Protein AF-0000000083595514 (afdb_homodimer)

Structure (mmCIF, N/CA/C/O backbone):
data_AF-0000000083595514-model_v1
#
loop_
_entity.id
_entity.type
_entity.pdbx_description
1 polymer 'DUF3221 domain-containing protein'
#
loop_
_atom_site.group_PDB
_atom_site.id
_atom_site.type_symbol
_atom_site.label_atom_id
_atom_site.label_alt_id
_atom_site.label_comp_id
_atom_site.label_asym_id
_atom_site.label_entity_id
_atom_site.label_seq_id
_atom_site.pdbx_PDB_ins_code
_atom_site.Cartn_x
_atom_site.Cartn_y
_atom_site.Cartn_z
_atom_site.occupancy
_atom_site.B_iso_or_equiv
_atom_site.auth_seq_id
_atom_site.auth_comp_id
_atom_site.auth_asym_id
_atom_site.auth_atom_id
_atom_site.pdbx_PDB_model_num
ATOM 1 N N . MET A 1 1 ? 64.812 9.539 -2.607 1 36.03 1 MET A N 1
ATOM 2 C CA . MET A 1 1 ? 63.562 8.914 -3.051 1 36.03 1 MET A CA 1
ATOM 3 C C . MET A 1 1 ? 62.344 9.508 -2.318 1 36.03 1 MET A C 1
ATOM 5 O O . MET A 1 1 ? 62.219 9.359 -1.104 1 36.03 1 MET A O 1
ATOM 9 N N . LYS A 1 2 ? 61.875 10.727 -2.83 1 38.56 2 LYS A N 1
ATOM 10 C CA . LYS A 1 2 ? 60.75 11.531 -2.348 1 38.56 2 LYS A CA 1
ATOM 11 C C . LYS A 1 2 ? 59.469 10.727 -2.354 1 38.56 2 LYS A C 1
ATOM 13 O O . LYS A 1 2 ? 59.062 10.203 -3.393 1 38.56 2 LYS A O 1
ATOM 18 N N . LYS A 1 3 ? 59.125 10.078 -1.18 1 41.41 3 LYS A N 1
ATOM 19 C CA . LYS A 1 3 ? 57.875 9.375 -0.881 1 41.41 3 LYS A CA 1
ATOM 20 C C . LYS A 1 3 ? 56.656 10.25 -1.159 1 41.41 3 LYS A C 1
ATOM 22 O O . LYS A 1 3 ? 56.531 11.336 -0.588 1 41.41 3 LYS A O 1
ATOM 27 N N . ILE A 1 4 ? 56.156 10.336 -2.424 1 45.22 4 ILE A N 1
ATOM 28 C CA . ILE A 1 4 ? 54.906 10.969 -2.82 1 45.22 4 ILE A CA 1
ATOM 29 C C . ILE A 1 4 ? 53.75 10.391 -2 1 45.22 4 ILE A C 1
ATOM 31 O O . ILE A 1 4 ? 53.5 9.188 -2.031 1 45.22 4 ILE A O 1
ATOM 35 N N . LEU A 1 5 ? 53.406 11.047 -0.91 1 44.72 5 LEU A N 1
ATOM 36 C CA . LEU A 1 5 ? 52.219 10.805 -0.098 1 44.72 5 LEU A CA 1
ATOM 37 C C . LEU A 1 5 ? 50.969 11.016 -0.917 1 44.72 5 LEU A C 1
ATOM 39 O O . LEU A 1 5 ? 50.656 12.133 -1.349 1 44.72 5 LEU A O 1
ATOM 43 N N . ILE A 1 6 ? 50.594 10.039 -1.729 1 44.34 6 ILE A N 1
ATOM 44 C CA . ILE A 1 6 ? 49.281 10.078 -2.412 1 44.34 6 ILE A CA 1
ATOM 45 C C . ILE A 1 6 ? 48.156 10.023 -1.384 1 44.34 6 ILE A C 1
ATOM 47 O O . ILE A 1 6 ? 48.031 9.047 -0.64 1 44.34 6 ILE A O 1
ATOM 51 N N . LEU A 1 7 ? 47.719 11.156 -0.93 1 41.72 7 LEU A N 1
ATOM 52 C CA . LEU A 1 7 ? 46.5 11.312 -0.139 1 41.72 7 LEU A CA 1
ATOM 53 C C . LEU A 1 7 ? 45.281 10.844 -0.92 1 41.72 7 LEU A C 1
ATOM 55 O O . LEU A 1 7 ? 44.938 11.43 -1.943 1 41.72 7 LEU A O 1
ATOM 59 N N . ILE A 1 8 ? 45 9.539 -0.882 1 44.12 8 ILE A N 1
ATOM 60 C CA . ILE A 1 8 ? 43.75 8.984 -1.411 1 44.12 8 ILE A CA 1
ATOM 61 C C . ILE A 1 8 ? 42.562 9.531 -0.629 1 44.12 8 ILE A C 1
ATOM 63 O O . ILE A 1 8 ? 42.438 9.297 0.576 1 44.12 8 ILE A O 1
ATOM 67 N N . LEU A 1 9 ? 42.062 10.695 -1.017 1 39.81 9 LEU A N 1
ATOM 68 C CA . LEU A 1 9 ? 40.781 11.219 -0.549 1 39.81 9 LEU A CA 1
ATOM 69 C C . LEU A 1 9 ? 39.656 10.211 -0.765 1 39.81 9 LEU A C 1
ATOM 71 O O . LEU A 1 9 ? 39.312 9.922 -1.905 1 39.81 9 LEU A O 1
ATOM 75 N N . SER A 1 10 ? 39.562 9.281 0.166 1 37.69 10 SER A N 1
ATOM 76 C CA . SER A 1 10 ? 38.375 8.414 0.201 1 37.69 10 SER A CA 1
ATOM 77 C C . SER A 1 10 ? 37.094 9.234 0.359 1 37.69 10 SER A C 1
ATOM 79 O O . SER A 1 10 ? 36.938 9.953 1.347 1 37.69 10 SER A O 1
ATOM 81 N N . VAL A 1 11 ? 36.5 9.742 -0.717 1 40.69 11 VAL A N 1
ATOM 82 C CA . VAL A 1 11 ? 35.156 10.305 -0.684 1 40.69 11 VAL A CA 1
ATOM 83 C C . VAL A 1 11 ? 34.188 9.32 -0.032 1 40.69 11 VAL A C 1
ATOM 85 O O . VAL A 1 11 ? 33.938 8.25 -0.589 1 40.69 11 VAL A O 1
ATOM 88 N N . ILE A 1 12 ? 34.156 9.398 1.28 1 38.28 12 ILE A N 1
ATOM 89 C CA . ILE A 1 12 ? 33.062 8.703 2 1 38.28 12 ILE A CA 1
ATOM 90 C C . ILE A 1 12 ? 31.719 9.195 1.508 1 38.28 12 ILE A C 1
ATOM 92 O O . ILE A 1 12 ? 31.359 10.352 1.719 1 38.28 12 ILE A O 1
ATOM 96 N N . TYR A 1 13 ? 31.266 8.703 0.327 1 32.91 13 TYR A N 1
ATOM 97 C CA . TYR A 1 13 ? 29.859 8.914 -0.013 1 32.91 13 TYR A CA 1
ATOM 98 C C . TYR A 1 13 ? 28.953 8.398 1.09 1 32.91 13 TYR A C 1
ATOM 100 O O . TYR A 1 13 ? 28.797 7.188 1.271 1 32.91 13 TYR A O 1
ATOM 108 N N . ILE A 1 14 ? 28.875 9.156 2.209 1 32.72 14 ILE A N 1
ATOM 109 C CA . ILE A 1 14 ? 27.797 8.867 3.152 1 32.72 14 ILE A CA 1
ATOM 110 C C . ILE A 1 14 ? 26.453 8.961 2.441 1 32.72 14 ILE A C 1
ATOM 112 O O . ILE A 1 14 ? 26.016 10.047 2.07 1 32.72 14 ILE A O 1
ATOM 116 N N . SER A 1 15 ? 26.109 8.039 1.583 1 31.5 15 SER A N 1
ATOM 117 C CA . SER A 1 15 ? 24.703 8 1.211 1 31.5 15 SER A CA 1
ATOM 118 C C . SER A 1 15 ? 23.812 7.953 2.443 1 31.5 15 SER A C 1
ATOM 120 O O . SER A 1 15 ? 23.844 6.996 3.215 1 31.5 15 SER A O 1
ATOM 122 N N . GLY A 1 16 ? 23.812 9.039 3.18 1 28.55 16 GLY A N 1
ATOM 123 C CA . GLY A 1 16 ? 22.734 9.078 4.156 1 28.55 16 GLY A CA 1
ATOM 124 C C . GLY A 1 16 ? 21.422 8.547 3.619 1 28.55 16 GLY A C 1
ATOM 125 O O . GLY A 1 16 ? 20.844 9.125 2.699 1 28.55 16 GLY A O 1
ATOM 126 N N . CYS A 1 17 ? 21.297 7.254 3.477 1 30.66 17 CYS A N 1
ATOM 127 C CA . CYS A 1 17 ? 19.938 6.758 3.355 1 30.66 17 CYS A CA 1
ATOM 128 C C . CYS A 1 17 ? 18.984 7.594 4.199 1 30.66 17 CYS A C 1
ATOM 130 O O . CYS A 1 17 ? 19.141 7.688 5.418 1 30.66 17 CYS A O 1
ATOM 132 N N . ASN A 1 18 ? 18.609 8.844 3.824 1 30.5 18 ASN A N 1
ATOM 133 C CA . ASN A 1 18 ? 17.453 9.477 4.43 1 30.5 18 ASN A CA 1
ATOM 134 C C . ASN A 1 18 ? 16.453 8.438 4.941 1 30.5 18 ASN A C 1
ATOM 136 O O . ASN A 1 18 ? 16.109 7.496 4.23 1 30.5 18 ASN A O 1
ATOM 140 N N . VAL A 1 19 ? 16.484 8.188 6.234 1 29.88 19 VAL A N 1
ATOM 141 C CA . VAL A 1 19 ? 15.297 7.645 6.883 1 29.88 19 VAL A CA 1
ATOM 142 C C . VAL A 1 19 ? 14.039 8.211 6.219 1 29.88 19 VAL A C 1
ATOM 144 O O . VAL A 1 19 ? 13.711 9.391 6.395 1 29.88 19 VAL A O 1
ATOM 147 N N . LEU A 1 20 ? 13.922 8.219 4.902 1 34.03 20 LEU A N 1
ATOM 148 C CA . LEU A 1 20 ? 12.523 8.43 4.547 1 34.03 20 LEU A CA 1
ATOM 149 C C . LEU A 1 20 ? 11.602 7.953 5.664 1 34.03 20 LEU A C 1
ATOM 151 O O . LEU A 1 20 ? 11.812 6.879 6.234 1 34.03 20 LEU A O 1
ATOM 155 N N . SER A 1 21 ? 11.18 8.734 6.559 1 36.91 21 SER A N 1
ATOM 156 C CA . SER A 1 21 ? 10 8.516 7.391 1 36.91 21 SER A CA 1
ATOM 157 C C . SER A 1 21 ? 9.133 7.391 6.836 1 36.91 21 SER A C 1
ATOM 159 O O . SER A 1 21 ? 9.062 7.199 5.621 1 36.91 21 SER A O 1
ATOM 161 N N . SER A 1 22 ? 9.07 6.164 7.48 1 47.16 22 SER A N 1
ATOM 162 C CA . SER A 1 22 ? 8.211 5.004 7.281 1 47.16 22 SER A CA 1
ATOM 163 C C . SER A 1 22 ? 6.93 5.387 6.551 1 47.16 22 SER A C 1
ATOM 165 O O . SER A 1 22 ? 5.965 5.832 7.176 1 47.16 22 SER A O 1
ATOM 167 N N . PHE A 1 23 ? 7.02 6.211 5.586 1 53.06 23 PHE A N 1
ATOM 168 C CA . PHE A 1 23 ? 5.77 6.297 4.84 1 53.06 23 PHE A CA 1
ATOM 169 C C . PHE A 1 23 ? 5.09 4.934 4.766 1 53.06 23 PHE A C 1
ATOM 171 O O . PHE A 1 23 ? 5.754 3.898 4.824 1 53.06 23 PHE A O 1
ATOM 178 N N . ASP A 1 24 ? 3.807 4.984 5.293 1 71.69 24 ASP A N 1
ATOM 179 C CA . ASP A 1 24 ? 2.805 3.924 5.234 1 71.69 24 ASP A CA 1
ATOM 180 C C . ASP A 1 24 ? 2.74 3.303 3.842 1 71.69 24 ASP A C 1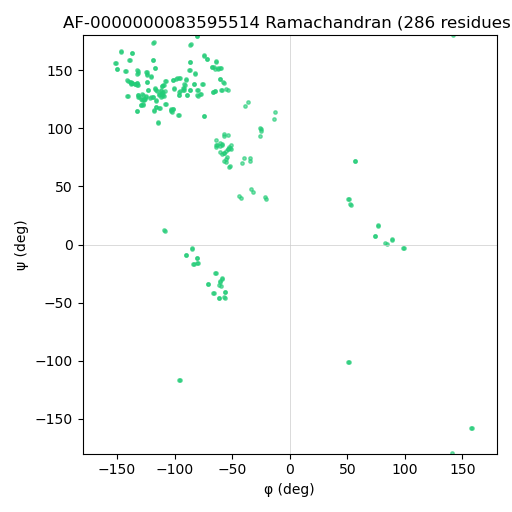
ATOM 182 O O . ASP A 1 24 ? 1.658 3.158 3.27 1 71.69 24 ASP A O 1
ATOM 186 N N . THR A 1 25 ? 3.92 3.08 3.221 1 86.19 25 THR A N 1
ATOM 187 C CA . THR A 1 25 ? 3.9 2.398 1.931 1 86.19 25 THR A CA 1
ATOM 188 C C . THR A 1 25 ? 3.645 0.905 2.111 1 86.19 25 THR A C 1
ATOM 190 O O . THR A 1 25 ? 4.156 0.29 3.049 1 86.19 25 THR A O 1
ATOM 193 N N . PHE A 1 26 ? 2.826 0.397 1.243 1 92.25 26 PHE A N 1
ATOM 194 C CA . PHE A 1 26 ? 2.533 -1.031 1.236 1 92.25 26 PHE A CA 1
ATOM 195 C C . PHE A 1 26 ? 2.963 -1.665 -0.082 1 92.25 26 PHE A C 1
ATOM 197 O O . PHE A 1 26 ? 2.645 -1.152 -1.156 1 92.25 26 PHE A O 1
ATOM 204 N N . GLU A 1 27 ? 3.758 -2.73 0.058 1 93.38 27 GLU A N 1
ATOM 205 C CA . GLU A 1 27 ? 4.129 -3.596 -1.058 1 93.38 27 GLU A CA 1
ATOM 206 C C . GLU A 1 27 ? 3.844 -5.059 -0.738 1 93.38 27 GLU A C 1
ATOM 208 O O . GLU A 1 27 ? 4.391 -5.609 0.221 1 93.38 27 GLU A O 1
ATOM 213 N N . PRO A 1 28 ? 2.977 -5.652 -1.594 1 95.38 28 PRO A N 1
ATOM 214 C CA . PRO A 1 28 ? 2.719 -7.066 -1.313 1 95.38 28 PRO A CA 1
ATOM 215 C C . PRO A 1 28 ? 3.973 -7.93 -1.438 1 95.38 28 PRO A C 1
ATOM 217 O O . PRO A 1 28 ? 4.867 -7.617 -2.227 1 95.38 28 PRO A O 1
ATOM 220 N N . VAL A 1 29 ? 3.994 -9.055 -0.654 1 96.38 29 VAL A N 1
ATOM 221 C CA . VAL A 1 29 ? 5.129 -9.969 -0.667 1 96.38 29 VAL A CA 1
ATOM 222 C C . VAL A 1 29 ? 5.25 -10.625 -2.043 1 96.38 29 VAL A C 1
ATOM 224 O O . VAL A 1 29 ? 4.266 -11.133 -2.586 1 96.38 29 VAL A O 1
ATOM 227 N N . GLU A 1 30 ? 6.402 -10.609 -2.506 1 96.19 30 GLU A N 1
ATOM 228 C CA . GLU A 1 30 ? 6.637 -11.234 -3.801 1 96.19 30 GLU A CA 1
ATOM 229 C C . GLU A 1 30 ? 6.934 -12.727 -3.645 1 96.19 30 GLU A C 1
ATOM 231 O O . GLU A 1 30 ? 7.445 -13.156 -2.607 1 96.19 30 GLU A O 1
ATOM 236 N N . GLY A 1 31 ? 6.555 -13.461 -4.688 1 97.44 31 GLY A N 1
ATOM 237 C CA . GLY A 1 31 ? 6.941 -14.859 -4.84 1 97.44 31 GLY A CA 1
ATOM 238 C C . GLY A 1 31 ? 7.656 -15.141 -6.148 1 97.44 31 GLY A C 1
ATOM 239 O O . GLY A 1 31 ? 7.355 -14.516 -7.172 1 97.44 31 GLY A O 1
ATOM 240 N N . LYS A 1 32 ? 8.602 -16.094 -6.055 1 97.94 32 LYS A N 1
ATOM 241 C CA . LYS A 1 32 ? 9.391 -16.422 -7.246 1 97.94 32 LYS A CA 1
ATOM 242 C C . LYS A 1 32 ? 9.453 -17.922 -7.477 1 97.94 32 LYS A C 1
ATOM 244 O O . LYS A 1 32 ? 9.367 -18.703 -6.531 1 97.94 32 LYS A O 1
ATOM 249 N N . ILE A 1 33 ? 9.555 -18.266 -8.773 1 97.88 33 ILE A N 1
ATOM 250 C CA . ILE A 1 33 ? 9.906 -19.609 -9.203 1 97.88 33 ILE A CA 1
ATOM 251 C C . ILE A 1 33 ? 11.383 -19.672 -9.586 1 97.88 33 ILE A C 1
ATOM 253 O O . ILE A 1 33 ? 11.891 -18.766 -10.25 1 97.88 33 ILE A O 1
ATOM 257 N N . VAL A 1 34 ? 12.031 -20.625 -9.141 1 97.38 34 VAL A N 1
ATOM 258 C CA . VAL A 1 34 ? 13.438 -20.812 -9.5 1 97.38 34 VAL A CA 1
ATOM 259 C C . VAL A 1 34 ? 13.602 -22.109 -10.281 1 97.38 34 VAL A C 1
ATOM 261 O O . VAL A 1 34 ? 13.195 -23.188 -9.812 1 97.38 34 VAL A O 1
ATOM 264 N N . SER A 1 35 ? 14.031 -22.016 -11.461 1 95 35 SER A N 1
ATOM 265 C CA . SER A 1 35 ? 14.359 -23.141 -12.32 1 95 35 SER A CA 1
ATOM 266 C C . SER A 1 35 ? 15.727 -22.969 -12.969 1 95 35 SER A C 1
ATOM 268 O O . SER A 1 35 ? 15.992 -21.953 -13.609 1 95 35 SER A O 1
ATOM 270 N N . ASP A 1 36 ? 16.656 -23.984 -12.836 1 91.44 36 ASP A N 1
ATOM 271 C CA . ASP A 1 36 ? 18 -23.938 -13.414 1 91.44 36 ASP A CA 1
ATOM 272 C C . ASP A 1 36 ? 18.703 -22.641 -13.055 1 91.44 36 ASP A C 1
ATOM 274 O O . ASP A 1 36 ? 19.25 -21.953 -13.93 1 91.44 36 ASP A O 1
ATOM 278 N N . ASN A 1 37 ? 18.562 -22.125 -11.844 1 90.88 37 ASN A N 1
ATOM 279 C CA . ASN A 1 37 ? 19.234 -20.984 -11.242 1 90.88 37 ASN A CA 1
ATOM 280 C C . ASN A 1 37 ? 18.703 -19.656 -11.805 1 90.88 37 ASN A C 1
ATOM 282 O O . ASN A 1 37 ? 19.344 -18.625 -11.656 1 90.88 37 ASN A O 1
ATOM 286 N N . LYS A 1 38 ? 17.672 -19.781 -12.586 1 96.69 38 LYS A N 1
ATOM 287 C CA . LYS A 1 38 ? 16.984 -18.578 -13.016 1 96.69 38 LYS A CA 1
ATOM 288 C C . LYS A 1 38 ? 15.75 -18.312 -12.164 1 96.69 38 LYS A C 1
ATOM 290 O O . LYS A 1 38 ? 15.031 -19.234 -11.797 1 96.69 38 LYS A O 1
ATOM 295 N N . GLU A 1 39 ? 15.562 -17.016 -11.938 1 97.69 39 GLU A N 1
ATOM 296 C CA . GLU A 1 39 ? 14.43 -16.625 -11.109 1 97.69 39 GLU A CA 1
ATOM 297 C C . GLU A 1 39 ? 13.359 -15.922 -11.945 1 97.69 39 GLU A C 1
ATOM 299 O O . GLU A 1 39 ? 13.672 -15.094 -12.805 1 97.69 39 GLU A O 1
ATOM 304 N N . TYR A 1 40 ? 12.117 -16.281 -11.68 1 98.25 40 TYR A N 1
ATOM 305 C CA . TYR A 1 40 ? 10.961 -15.688 -12.336 1 98.25 40 TYR A CA 1
ATOM 306 C C . TYR A 1 40 ? 9.93 -15.211 -11.32 1 98.25 40 TYR A C 1
ATOM 308 O O . TYR A 1 40 ? 9.438 -16 -10.508 1 98.25 40 TYR A O 1
ATOM 316 N N . THR A 1 41 ? 9.539 -13.961 -11.359 1 97.81 41 THR A N 1
ATOM 317 C CA . THR A 1 41 ? 8.57 -13.43 -10.414 1 97.81 41 THR A CA 1
ATOM 318 C C . THR A 1 41 ? 7.148 -13.812 -10.812 1 97.81 41 THR A C 1
ATOM 320 O O . THR A 1 41 ? 6.727 -13.562 -11.945 1 97.81 41 THR A O 1
ATOM 323 N N . MET A 1 42 ? 6.441 -14.375 -9.891 1 98.44 42 MET A N 1
ATOM 324 C CA . MET A 1 42 ? 5.055 -14.75 -10.164 1 98.44 42 MET A CA 1
ATOM 325 C C . MET A 1 42 ? 4.156 -13.516 -10.195 1 98.44 42 MET A C 1
ATOM 327 O O . MET A 1 42 ? 4.531 -12.453 -9.688 1 98.44 42 MET A O 1
ATOM 331 N N . ILE A 1 43 ? 2.979 -13.695 -10.773 1 98 43 ILE A N 1
ATOM 332 C CA . ILE A 1 43 ? 1.992 -12.625 -10.836 1 98 43 ILE A CA 1
ATOM 333 C C . ILE A 1 43 ? 1.101 -12.68 -9.594 1 98 43 ILE A C 1
ATOM 335 O O . ILE A 1 43 ? 0.559 -13.734 -9.258 1 98 43 ILE A O 1
ATOM 339 N N . ILE A 1 44 ? 0.979 -11.562 -8.945 1 97.56 44 ILE A N 1
ATOM 340 C CA . ILE A 1 44 ? 0.122 -11.492 -7.77 1 97.56 44 ILE A CA 1
ATOM 341 C C . ILE A 1 44 ? -1.341 -11.414 -8.203 1 97.56 44 ILE A C 1
ATOM 343 O O . ILE A 1 44 ? -1.698 -10.602 -9.062 1 97.56 44 ILE A O 1
ATOM 347 N N . GLY A 1 45 ? -2.141 -12.219 -7.664 1 97.56 45 GLY A N 1
ATOM 348 C CA . GLY A 1 45 ? -3.582 -12.172 -7.844 1 97.56 45 GLY A CA 1
ATOM 349 C C . GLY A 1 45 ? -4.297 -11.438 -6.727 1 97.56 45 GLY A C 1
ATOM 350 O O . GLY A 1 45 ? -4.055 -10.25 -6.504 1 97.56 45 GLY A O 1
ATOM 351 N N . ASP A 1 46 ? -5.184 -12.188 -5.957 1 97.75 46 ASP A N 1
ATOM 352 C CA . ASP A 1 46 ? -5.922 -11.625 -4.832 1 97.75 46 ASP A CA 1
ATOM 353 C C . ASP A 1 46 ? -5.066 -11.602 -3.568 1 97.75 46 ASP A C 1
ATOM 355 O O . ASP A 1 46 ? -4.23 -12.484 -3.363 1 97.75 46 ASP A O 1
ATOM 359 N N . PHE A 1 47 ? -5.293 -10.617 -2.76 1 97.88 47 PHE A N 1
ATOM 360 C CA . PHE A 1 47 ? -4.703 -10.711 -1.43 1 97.88 47 PHE A CA 1
ATOM 361 C C . PHE A 1 47 ? -5.539 -9.945 -0.41 1 97.88 47 PHE A C 1
ATOM 363 O O . PHE A 1 47 ? -6.312 -9.055 -0.775 1 97.88 47 PHE A O 1
ATOM 370 N N . GLU A 1 48 ? -5.43 -10.305 0.789 1 98 48 GLU A N 1
ATOM 371 C CA . GLU A 1 48 ? -5.883 -9.641 2.01 1 98 48 GLU A CA 1
ATOM 372 C C . GLU A 1 48 ? -4.746 -9.523 3.021 1 98 48 GLU A C 1
ATOM 374 O O . GLU A 1 48 ? -4.066 -10.508 3.324 1 98 48 GLU A O 1
ATOM 379 N N . TRP A 1 49 ? -4.562 -8.328 3.51 1 97.44 49 TRP A N 1
ATOM 380 C CA . TRP A 1 49 ? -3.447 -8.07 4.414 1 97.44 49 TRP A CA 1
ATOM 381 C C . TRP A 1 49 ? -3.861 -7.125 5.535 1 97.44 49 TRP A C 1
ATOM 383 O O . TRP A 1 49 ? -4.484 -6.09 5.281 1 97.44 49 TRP A O 1
ATOM 393 N N . VAL A 1 50 ? -3.654 -7.434 6.723 1 96.81 50 VAL A N 1
ATOM 394 C CA . VAL A 1 50 ? -3.91 -6.59 7.883 1 96.81 50 VAL A CA 1
ATOM 395 C C . VAL A 1 50 ? -2.668 -6.539 8.773 1 96.81 50 VAL A C 1
ATOM 397 O O . VAL A 1 50 ? -2.18 -7.578 9.219 1 96.81 50 VAL A O 1
ATOM 400 N N . GLU A 1 51 ? -2.143 -5.402 8.977 1 92.69 51 GLU A N 1
ATOM 401 C CA . GLU A 1 51 ? -1.011 -5.191 9.875 1 92.69 51 GLU A CA 1
ATOM 402 C C . GLU A 1 51 ? -1.261 -4.012 10.805 1 92.69 51 GLU A C 1
ATOM 404 O O . GLU A 1 51 ? -1.267 -2.857 10.375 1 92.69 51 GLU A O 1
ATOM 409 N N . GLU A 1 52 ? -1.368 -4.309 12.133 1 91.44 52 GLU A N 1
ATOM 410 C CA . GLU A 1 52 ? -1.571 -3.27 13.141 1 91.44 52 GLU A CA 1
ATOM 411 C C . GLU A 1 52 ? -2.738 -2.361 12.766 1 91.44 52 GLU A C 1
ATOM 413 O O . GLU A 1 52 ? -3.893 -2.795 12.758 1 91.44 52 GLU A O 1
ATOM 418 N N . ASP A 1 53 ? -2.391 -1.162 12.219 1 94.06 53 ASP A N 1
ATOM 419 C CA . ASP A 1 53 ? -3.428 -0.167 11.969 1 94.06 53 ASP A CA 1
ATOM 420 C C . ASP A 1 53 ? -3.695 -0.024 10.469 1 94.06 53 ASP A C 1
ATOM 422 O O . ASP A 1 53 ? -4.395 0.896 10.047 1 94.06 53 ASP A O 1
ATOM 426 N N . PHE A 1 54 ? -3.166 -0.938 9.727 1 96.06 54 PHE A N 1
ATOM 427 C CA . PHE A 1 54 ? -3.234 -0.866 8.273 1 96.06 54 PHE A CA 1
ATOM 428 C C . PHE A 1 54 ? -3.879 -2.123 7.699 1 96.06 54 PHE A C 1
ATOM 430 O O . PHE A 1 54 ? -3.592 -3.234 8.148 1 96.06 54 PHE A O 1
ATOM 437 N N . GLU A 1 55 ? -4.715 -1.928 6.68 1 97.19 55 GLU A N 1
ATOM 438 C CA . GLU A 1 55 ? -5.324 -3.016 5.922 1 97.19 55 GLU A CA 1
ATOM 439 C C . GLU A 1 55 ? -5.25 -2.754 4.418 1 97.19 55 GLU A C 1
ATOM 441 O O . GLU A 1 55 ? -5.43 -1.619 3.973 1 97.19 55 GLU A O 1
ATOM 446 N N . ALA A 1 56 ? -4.945 -3.783 3.654 1 96.88 56 ALA A N 1
ATOM 447 C CA . ALA A 1 56 ? -4.945 -3.723 2.195 1 96.88 56 ALA A CA 1
ATOM 448 C C . ALA A 1 56 ? -5.555 -4.988 1.595 1 96.88 56 ALA A C 1
ATOM 450 O O . ALA A 1 56 ? -5.316 -6.094 2.086 1 96.88 56 ALA A O 1
ATOM 451 N N . ASN A 1 57 ? -6.336 -4.77 0.556 1 97.44 57 ASN A N 1
ATOM 452 C CA . ASN A 1 57 ? -7 -5.859 -0.154 1 97.44 57 ASN A CA 1
ATOM 453 C C . ASN A 1 57 ? -7.004 -5.625 -1.662 1 97.44 57 ASN A C 1
ATOM 455 O O . ASN A 1 57 ? -7.133 -4.484 -2.117 1 97.44 57 ASN A O 1
ATOM 459 N N . LYS A 1 58 ? -6.801 -6.695 -2.361 1 97.56 58 LYS A N 1
ATOM 460 C CA . LYS A 1 58 ? -6.957 -6.68 -3.812 1 97.56 58 LYS A CA 1
ATOM 461 C C . LYS A 1 58 ? -7.809 -7.855 -4.285 1 97.56 58 LYS A C 1
ATOM 463 O O . LYS A 1 58 ? -7.594 -8.992 -3.863 1 97.56 58 LYS A O 1
ATOM 468 N N . LYS A 1 59 ? -8.766 -7.559 -5.039 1 97.25 59 LYS A N 1
ATOM 469 C CA . LYS A 1 59 ? -9.508 -8.539 -5.824 1 97.25 59 LYS A CA 1
ATOM 470 C C . LYS A 1 59 ? -9.312 -8.32 -7.32 1 97.25 59 LYS A C 1
ATOM 472 O O . LYS A 1 59 ? -9.906 -7.406 -7.898 1 97.25 59 LYS A O 1
ATOM 477 N N . SER A 1 60 ? -8.508 -9.172 -7.906 1 95.88 60 SER A N 1
ATOM 478 C CA . SER A 1 60 ? -8.117 -8.961 -9.297 1 95.88 60 SER A CA 1
ATOM 479 C C . SER A 1 60 ? -9.328 -8.969 -10.219 1 95.88 60 SER A C 1
ATOM 481 O O . SER A 1 60 ? -10.234 -9.789 -10.062 1 95.88 60 SER A O 1
ATOM 483 N N . ASN A 1 61 ? -9.242 -8.109 -11.188 1 95.56 61 ASN A N 1
ATOM 484 C CA . ASN A 1 61 ? -10.273 -8.094 -12.227 1 95.56 61 ASN A CA 1
ATOM 485 C C . ASN A 1 61 ? -10.023 -9.18 -13.266 1 95.56 61 ASN A C 1
ATOM 487 O O . ASN A 1 61 ? -10.898 -9.469 -14.086 1 95.56 61 ASN A O 1
ATOM 491 N N . LEU A 1 62 ? -8.898 -9.758 -13.227 1 96.75 62 LEU A N 1
ATOM 492 C CA . LEU A 1 62 ? -8.555 -10.852 -14.133 1 96.75 62 LEU A CA 1
ATOM 493 C C . LEU A 1 62 ? -8.812 -12.203 -13.477 1 96.75 62 LEU A C 1
ATOM 495 O O . LEU A 1 62 ? -8.617 -12.359 -12.273 1 96.75 62 LEU A O 1
ATOM 499 N N . ASP A 1 63 ? -9.258 -13.086 -14.297 1 96.56 63 ASP A N 1
ATOM 500 C CA . ASP A 1 63 ? -9.312 -14.461 -13.805 1 96.56 63 ASP A CA 1
ATOM 501 C C . ASP A 1 63 ? -7.945 -15.133 -13.875 1 96.56 63 ASP A C 1
ATOM 503 O O . ASP A 1 63 ? -6.957 -14.492 -14.25 1 96.56 63 ASP A O 1
ATOM 507 N N . LYS A 1 64 ? -7.891 -16.312 -13.469 1 97.81 64 LYS A N 1
ATOM 508 C CA . LYS A 1 64 ? -6.629 -17.047 -13.383 1 97.81 64 LYS A CA 1
ATOM 509 C C . LYS A 1 64 ? -5.918 -17.078 -14.734 1 97.81 64 LYS A C 1
ATOM 511 O O . LYS A 1 64 ? -4.699 -16.891 -14.805 1 97.81 64 LYS A O 1
ATOM 516 N N . LYS A 1 65 ? -6.617 -17.359 -15.766 1 97.81 65 LYS A N 1
ATOM 517 C CA . LYS A 1 65 ? -6.031 -17.359 -17.094 1 97.81 65 LYS A CA 1
ATOM 518 C C . LYS A 1 65 ? -5.492 -15.984 -17.469 1 97.81 65 LYS A C 1
ATOM 520 O O . LYS A 1 65 ? -4.41 -15.867 -18.047 1 97.81 65 LYS A O 1
ATOM 525 N N . GLY A 1 66 ? -6.348 -15.016 -17.188 1 98.06 66 GLY A N 1
ATOM 526 C CA . GLY A 1 66 ? -5.891 -13.656 -17.422 1 98.06 66 GLY A CA 1
ATOM 527 C C . GLY A 1 66 ? -4.609 -13.32 -16.672 1 98.06 66 GLY A C 1
ATOM 528 O O . GLY A 1 66 ? -3.725 -12.656 -17.219 1 98.06 66 GLY A O 1
ATOM 529 N N . LEU A 1 67 ? -4.469 -13.742 -15.445 1 98.5 67 LEU A N 1
ATOM 530 C CA . LEU A 1 67 ? -3.252 -13.531 -14.664 1 98.5 67 LEU A CA 1
ATOM 531 C C . LEU A 1 67 ? -2.08 -14.297 -15.266 1 98.5 67 LEU A C 1
ATOM 533 O O . LEU A 1 67 ? -0.966 -13.781 -15.352 1 98.5 67 LEU A O 1
ATOM 537 N N . ALA A 1 68 ? -2.305 -15.469 -15.672 1 98.56 68 ALA A N 1
ATOM 538 C CA . ALA A 1 68 ? -1.265 -16.281 -16.297 1 98.56 68 ALA A CA 1
ATOM 539 C C . ALA A 1 68 ? -0.749 -15.609 -17.578 1 98.56 68 ALA A C 1
ATOM 541 O O . ALA A 1 68 ? 0.442 -15.695 -17.891 1 98.56 68 ALA A O 1
ATOM 542 N N . ASP A 1 69 ? -1.648 -14.945 -18.281 1 98.19 69 ASP A N 1
ATOM 543 C CA . ASP A 1 69 ? -1.268 -14.258 -19.516 1 98.19 69 ASP A CA 1
ATOM 544 C C . ASP A 1 69 ? -0.285 -13.125 -19.234 1 98.19 69 ASP A C 1
ATOM 546 O O . ASP A 1 69 ? 0.443 -12.695 -20.125 1 98.19 69 ASP A O 1
ATOM 550 N N . GLU A 1 70 ? -0.316 -12.625 -18.062 1 97.69 70 GLU A N 1
ATOM 551 C CA . GLU A 1 70 ? 0.603 -11.555 -17.688 1 97.69 70 GLU A CA 1
ATOM 552 C C . GLU A 1 70 ? 1.984 -12.109 -17.344 1 97.69 70 GLU A C 1
ATOM 554 O O . GLU A 1 70 ? 2.951 -11.352 -17.234 1 97.69 70 GLU A O 1
ATOM 559 N N . PHE A 1 71 ? 2.072 -13.375 -17.125 1 98.44 71 PHE A N 1
ATOM 560 C CA . PHE A 1 71 ? 3.326 -14.062 -16.828 1 98.44 71 PHE A CA 1
ATOM 561 C C . PHE A 1 71 ? 3.986 -14.547 -18.109 1 98.44 71 PHE A C 1
ATOM 563 O O . PHE A 1 71 ? 3.305 -15.031 -19.016 1 98.44 71 PHE A O 1
ATOM 570 N N . ASP A 1 72 ? 5.332 -14.438 -18.125 1 97.81 72 ASP A N 1
ATOM 571 C CA . ASP A 1 72 ? 6.059 -15.047 -19.234 1 97.81 72 ASP A CA 1
ATOM 572 C C . ASP A 1 72 ? 6.102 -16.562 -19.094 1 97.81 72 ASP A C 1
ATOM 574 O O . ASP A 1 72 ? 6.832 -17.094 -18.266 1 97.81 72 ASP A O 1
ATOM 578 N N . THR A 1 73 ? 5.375 -17.234 -19.984 1 98.62 73 THR A N 1
ATOM 579 C CA . THR A 1 73 ? 5.199 -18.672 -19.875 1 98.62 73 THR A CA 1
ATOM 580 C C . THR A 1 73 ? 6.543 -19.391 -19.922 1 98.62 73 THR A C 1
ATOM 582 O O . THR A 1 73 ? 7.375 -19.109 -20.781 1 98.62 73 THR A O 1
ATOM 585 N N . LEU A 1 74 ? 6.707 -20.328 -18.969 1 98.56 74 LEU A N 1
ATOM 586 C CA . LEU A 1 74 ? 7.941 -21.109 -18.969 1 98.56 74 LEU A CA 1
ATOM 587 C C . LEU A 1 74 ? 7.816 -22.328 -19.875 1 98.56 74 LEU A C 1
ATOM 589 O O . LEU A 1 74 ? 6.793 -23.016 -19.875 1 98.56 74 LEU A O 1
ATOM 593 N N . GLU A 1 75 ? 8.82 -22.516 -20.672 1 98.31 75 GLU A N 1
ATOM 594 C CA . GLU A 1 75 ? 8.961 -23.734 -21.453 1 98.31 75 GLU A CA 1
ATOM 595 C C . GLU A 1 75 ? 9.891 -24.734 -20.75 1 98.31 75 GLU A C 1
ATOM 597 O O . GLU A 1 75 ? 11.102 -24.516 -20.688 1 98.31 75 GLU A O 1
ATOM 602 N N . LEU A 1 76 ? 9.258 -25.875 -20.281 1 98.25 76 LEU A N 1
ATOM 603 C CA . LEU A 1 76 ? 10.055 -26.797 -19.484 1 98.25 76 LEU A CA 1
ATOM 604 C C . LEU A 1 76 ? 9.789 -28.234 -19.875 1 98.25 76 LEU A C 1
ATOM 606 O O . LEU A 1 76 ? 8.828 -28.516 -20.609 1 98.25 76 LEU A O 1
ATOM 610 N N . GLU A 1 77 ? 10.688 -29.141 -19.438 1 97.56 77 GLU A N 1
ATOM 611 C CA . GLU A 1 77 ? 10.555 -30.578 -19.719 1 97.56 77 GLU A CA 1
ATOM 612 C C . GLU A 1 77 ? 9.68 -31.266 -18.672 1 97.56 77 GLU A C 1
ATOM 614 O O . GLU A 1 77 ? 9.555 -30.781 -17.547 1 97.56 77 GLU A O 1
ATOM 619 N N . LYS A 1 78 ? 9.172 -32.375 -19.141 1 97.31 78 LYS A N 1
ATOM 620 C CA . LYS A 1 78 ? 8.406 -33.219 -18.219 1 97.31 78 LYS A CA 1
ATOM 621 C C . LYS A 1 78 ? 9.219 -33.594 -16.984 1 97.31 78 LYS A C 1
ATOM 623 O O . LYS A 1 78 ? 10.422 -33.844 -17.078 1 97.31 78 LYS A O 1
ATOM 628 N N . GLY A 1 79 ? 8.562 -33.438 -15.906 1 96.25 79 GLY A N 1
ATOM 629 C CA . GLY A 1 79 ? 9.188 -33.938 -14.68 1 96.25 79 GLY A CA 1
ATOM 630 C C . GLY A 1 79 ? 10.156 -32.938 -14.07 1 96.25 79 GLY A C 1
ATOM 631 O O . GLY A 1 79 ? 10.758 -33.219 -13.031 1 96.25 79 GLY A O 1
ATOM 632 N N . THR A 1 80 ? 10.328 -31.797 -14.641 1 96.81 80 THR A N 1
ATOM 633 C CA . THR A 1 80 ? 11.211 -30.781 -14.094 1 96.81 80 THR A CA 1
ATOM 634 C C . THR A 1 80 ? 10.789 -30.406 -12.672 1 96.81 80 THR A C 1
ATOM 636 O O . THR A 1 80 ? 9.594 -30.297 -12.383 1 96.81 80 THR A O 1
ATOM 639 N N . LYS A 1 81 ? 11.773 -30.219 -11.812 1 96.62 81 LYS A N 1
ATOM 640 C CA . LYS A 1 81 ? 11.516 -29.719 -10.469 1 96.62 81 LYS A CA 1
ATOM 641 C C . LYS A 1 81 ? 11.633 -28.188 -10.422 1 96.62 81 LYS A C 1
ATOM 643 O O . LYS A 1 81 ? 12.57 -27.609 -10.977 1 96.62 81 LYS A O 1
ATOM 648 N N . LEU A 1 82 ? 10.648 -27.609 -9.805 1 98.12 82 LEU A N 1
ATOM 649 C CA . LEU A 1 82 ? 10.641 -26.156 -9.625 1 98.12 82 LEU A CA 1
ATOM 650 C C . LEU A 1 82 ? 10.688 -25.781 -8.148 1 98.12 82 LEU A C 1
ATOM 652 O O . LEU A 1 82 ? 9.961 -26.375 -7.332 1 98.12 82 LEU A O 1
ATOM 656 N N . LYS A 1 83 ? 11.531 -24.859 -7.828 1 97.94 83 LYS A N 1
ATOM 657 C CA . LYS A 1 83 ? 11.555 -24.312 -6.477 1 97.94 83 LYS A CA 1
ATOM 658 C C . LYS A 1 83 ? 10.664 -23.078 -6.363 1 97.94 83 LYS A C 1
ATOM 660 O O . LYS A 1 83 ? 10.656 -22.219 -7.254 1 97.94 83 LYS A O 1
ATOM 665 N N . ILE A 1 84 ? 9.867 -22.984 -5.336 1 98 84 ILE A N 1
ATOM 666 C CA . ILE A 1 84 ? 9.031 -21.828 -5.035 1 98 84 ILE A CA 1
ATOM 667 C C . ILE A 1 84 ? 9.602 -21.078 -3.834 1 98 84 ILE A C 1
ATOM 669 O O . ILE A 1 84 ? 9.758 -21.656 -2.754 1 98 84 ILE A O 1
ATOM 673 N N . GLU A 1 85 ? 9.906 -19.859 -4.082 1 97.12 85 GLU A N 1
ATOM 674 C CA . GLU A 1 85 ? 10.469 -19.016 -3.035 1 97.12 85 GLU A CA 1
ATOM 675 C C . GLU A 1 85 ? 9.562 -17.828 -2.734 1 97.12 85 GLU A C 1
ATOM 677 O O . GLU A 1 85 ? 9.336 -16.969 -3.596 1 97.12 85 GLU A O 1
ATOM 682 N N . ILE A 1 86 ? 9.008 -17.766 -1.543 1 96.38 86 ILE A N 1
ATOM 683 C CA . ILE A 1 86 ? 8.172 -16.641 -1.099 1 96.38 86 ILE A CA 1
ATOM 684 C C . ILE A 1 86 ? 8.789 -16 0.143 1 96.38 86 ILE A C 1
ATOM 686 O O . ILE A 1 86 ? 9.07 -16.688 1.127 1 96.38 86 ILE A O 1
ATOM 690 N N . ASP A 1 87 ? 8.977 -14.719 0.043 1 90.19 87 ASP A N 1
ATOM 691 C CA . ASP A 1 87 ? 9.578 -13.984 1.153 1 90.19 87 ASP A CA 1
ATOM 692 C C . ASP A 1 87 ? 8.648 -13.961 2.365 1 90.19 87 ASP A C 1
ATOM 694 O O . ASP A 1 87 ? 7.434 -14.133 2.229 1 90.19 87 ASP A O 1
ATOM 698 N N . GLY A 1 88 ? 9.25 -13.852 3.549 1 91.19 88 GLY A N 1
ATOM 699 C CA . GLY A 1 88 ? 8.477 -13.617 4.758 1 91.19 88 GLY A CA 1
ATOM 700 C C . GLY A 1 88 ? 8.008 -14.898 5.426 1 91.19 88 GLY A C 1
ATOM 701 O O . GLY A 1 88 ? 7.215 -14.852 6.363 1 91.19 88 GLY A O 1
ATOM 702 N N . SER A 1 89 ? 8.398 -16.047 4.922 1 91.88 89 SER A N 1
ATOM 703 C CA . SER A 1 89 ? 8.148 -17.328 5.559 1 91.88 89 SER A CA 1
ATOM 704 C C . SER A 1 89 ? 6.66 -17.547 5.797 1 91.88 89 SER A C 1
ATOM 706 O O . SER A 1 89 ? 6.203 -17.562 6.941 1 91.88 89 SER A O 1
ATOM 708 N N . PRO A 1 90 ? 5.844 -17.781 4.84 1 97.69 90 PRO A N 1
ATOM 709 C CA . PRO A 1 90 ? 4.422 -18.047 5.043 1 97.69 90 PRO A CA 1
ATOM 710 C C . PRO A 1 90 ? 4.176 -19.281 5.91 1 97.69 90 PRO A C 1
ATOM 712 O O . PRO A 1 90 ? 4.988 -20.219 5.91 1 97.69 90 PRO A O 1
ATOM 715 N N . LEU A 1 91 ? 3.055 -19.266 6.605 1 97.69 91 LEU A N 1
ATOM 716 C CA . LEU A 1 91 ? 2.652 -20.359 7.477 1 97.69 91 LEU A CA 1
ATOM 717 C C . LEU A 1 91 ? 2.242 -21.578 6.66 1 97.69 91 LEU A C 1
ATOM 719 O O . LEU A 1 91 ? 2.393 -22.719 7.113 1 97.69 91 LEU A O 1
ATOM 723 N N . SER A 1 92 ? 1.671 -21.281 5.527 1 97.38 92 SER A N 1
ATOM 724 C CA . SER A 1 92 ? 1.239 -22.375 4.672 1 97.38 92 SER A CA 1
ATOM 725 C C . SER A 1 92 ? 1.283 -21.984 3.199 1 97.38 92 SER A C 1
ATOM 727 O O . SER A 1 92 ? 1.182 -20.797 2.867 1 97.38 92 SER A O 1
ATOM 729 N N . LEU A 1 93 ? 1.507 -23.031 2.404 1 98 93 LEU A N 1
ATOM 730 C CA . LEU A 1 93 ? 1.411 -22.922 0.954 1 98 93 LEU A CA 1
ATOM 731 C C . LEU A 1 93 ? 0.477 -23.984 0.389 1 98 93 LEU A C 1
ATOM 733 O O . LEU A 1 93 ? 0.586 -25.156 0.742 1 98 93 LEU A O 1
ATOM 737 N N . LYS A 1 94 ? -0.486 -23.516 -0.315 1 98.25 94 LYS A N 1
ATOM 738 C CA . LYS A 1 94 ? -1.341 -24.406 -1.088 1 98.25 94 LYS A CA 1
ATOM 739 C C . LYS A 1 94 ? -1.195 -24.156 -2.586 1 98.25 94 LYS A C 1
ATOM 741 O O . LYS A 1 94 ? -1.272 -23.016 -3.035 1 98.25 94 LYS A O 1
ATOM 746 N N . ILE A 1 95 ? -1.021 -25.281 -3.361 1 98.75 95 ILE A N 1
ATOM 747 C CA . ILE A 1 95 ? -0.778 -25.109 -4.789 1 98.75 95 ILE A CA 1
ATOM 748 C C . ILE A 1 95 ? -1.809 -25.891 -5.59 1 98.75 95 ILE A C 1
ATOM 750 O O . ILE A 1 95 ? -2.031 -27.078 -5.332 1 98.75 95 ILE A O 1
ATOM 754 N N . ASN A 1 96 ? -2.41 -25.172 -6.457 1 98.75 96 ASN A N 1
ATOM 755 C CA . ASN A 1 96 ? -3.314 -25.797 -7.414 1 98.75 96 ASN A CA 1
ATOM 756 C C . ASN A 1 96 ? -2.746 -25.75 -8.828 1 98.75 96 ASN A C 1
ATOM 758 O O . ASN A 1 96 ? -2.188 -24.734 -9.25 1 98.75 96 ASN A O 1
ATOM 762 N N . GLU A 1 97 ? -2.875 -26.859 -9.477 1 98.75 97 GLU A N 1
ATOM 763 C CA . GLU A 1 97 ? -2.49 -27.016 -10.875 1 98.75 97 GLU A CA 1
ATOM 764 C C . GLU A 1 97 ? -3.715 -27.156 -11.773 1 98.75 97 GLU A C 1
ATOM 766 O O . GLU A 1 97 ? -4.609 -27.969 -11.484 1 98.75 97 GLU A O 1
ATOM 771 N N . GLU A 1 98 ? -3.75 -26.344 -12.773 1 98.62 98 GLU A N 1
ATOM 772 C CA . GLU A 1 98 ? -4.84 -26.422 -13.742 1 98.62 98 GLU A CA 1
ATOM 773 C C . GLU A 1 98 ? -4.324 -26.812 -15.125 1 98.62 98 GLU A C 1
ATOM 775 O O . GLU A 1 98 ? -3.455 -26.125 -15.68 1 98.62 98 GLU A O 1
ATOM 780 N N . SER A 1 99 ? -4.875 -27.891 -15.672 1 97.81 99 SER A N 1
ATOM 781 C CA . SER A 1 99 ? -4.477 -28.328 -17 1 97.81 99 SER A CA 1
ATOM 782 C C . SER A 1 99 ? -5.273 -27.609 -18.094 1 97.81 99 SER A C 1
ATOM 784 O O . SER A 1 99 ? -6.188 -26.844 -17.781 1 97.81 99 SER A O 1
ATOM 786 N N . GLU A 1 100 ? -4.879 -27.828 -19.266 1 94.5 100 GLU A N 1
ATOM 787 C CA . GLU A 1 100 ? -5.461 -27.141 -20.406 1 94.5 100 GLU A CA 1
ATOM 788 C C . GLU A 1 100 ? -6.961 -27.406 -20.5 1 94.5 100 GLU A C 1
ATOM 790 O O . GLU A 1 100 ? -7.719 -26.531 -20.953 1 94.5 100 GLU A O 1
ATOM 795 N N . ASP A 1 101 ? -7.426 -28.516 -20.062 1 93.38 101 ASP A N 1
ATOM 796 C CA . ASP A 1 101 ? -8.836 -28.875 -20.172 1 93.38 101 ASP A CA 1
ATOM 797 C C . ASP A 1 101 ? -9.641 -28.297 -19 1 93.38 101 ASP A C 1
ATOM 799 O O . ASP A 1 101 ? -10.852 -28.531 -18.906 1 93.38 101 ASP A O 1
ATOM 803 N N . GLY A 1 102 ? -9 -27.656 -18.094 1 94.38 102 GLY A N 1
ATOM 804 C CA . GLY A 1 102 ? -9.68 -26.969 -17 1 94.38 102 GLY A CA 1
ATOM 805 C C . GLY A 1 102 ? -9.695 -27.781 -15.711 1 94.38 102 GLY A C 1
ATOM 806 O O . GLY A 1 102 ? -10.195 -27.312 -14.688 1 94.38 102 GLY A O 1
ATOM 807 N N . SER A 1 103 ? -9.141 -29 -15.836 1 96.62 103 SER A N 1
ATOM 808 C CA . SER A 1 103 ? -9.07 -29.812 -14.625 1 96.62 103 SER A CA 1
ATOM 809 C C . SER A 1 103 ? -8.109 -29.203 -13.609 1 96.62 103 SER A C 1
ATOM 811 O O . SER A 1 103 ? -6.992 -28.812 -13.953 1 96.62 103 SER A O 1
ATOM 813 N N . VAL A 1 104 ? -8.594 -29.094 -12.305 1 98 104 VAL A N 1
ATOM 814 C CA . VAL A 1 104 ? -7.789 -28.516 -11.234 1 98 104 VAL A CA 1
ATOM 815 C C . VAL A 1 104 ? -7.453 -29.578 -10.195 1 98 104 VAL A C 1
ATOM 817 O O . VAL A 1 104 ? -8.328 -30.344 -9.766 1 98 104 VAL A O 1
ATOM 820 N N . LYS A 1 105 ? -6.184 -29.688 -9.859 1 97.44 105 LYS A N 1
ATOM 821 C CA . LYS A 1 105 ? -5.785 -30.578 -8.773 1 97.44 105 LYS A CA 1
ATOM 822 C C . LYS A 1 105 ? -4.824 -29.891 -7.812 1 97.44 105 LYS A C 1
ATOM 824 O O . LYS A 1 105 ? -4.016 -29.062 -8.234 1 97.44 105 LYS A O 1
ATOM 829 N N . SER A 1 106 ? -4.941 -30.266 -6.578 1 98 106 SER A N 1
ATOM 830 C CA . SER A 1 106 ? -3.986 -29.812 -5.574 1 98 106 SER A CA 1
ATOM 831 C C . SER A 1 106 ? -2.695 -30.625 -5.625 1 98 106 SER A C 1
ATOM 833 O O . SER A 1 106 ? -2.73 -31.844 -5.711 1 98 106 SER A O 1
ATOM 835 N N . ILE A 1 107 ? -1.6 -29.922 -5.605 1 96.31 107 ILE A N 1
ATOM 836 C CA . ILE A 1 107 ? -0.344 -30.656 -5.68 1 96.31 107 ILE A CA 1
ATOM 837 C C . ILE A 1 107 ? 0.46 -30.438 -4.402 1 96.31 107 ILE A C 1
ATOM 839 O O . ILE A 1 107 ? 0.337 -29.391 -3.752 1 96.31 107 ILE A O 1
ATOM 843 N N . ASP A 1 108 ? 1.269 -31.469 -4.133 1 94.5 108 ASP A N 1
ATOM 844 C CA . ASP A 1 108 ? 2.092 -31.438 -2.93 1 94.5 108 ASP A CA 1
ATOM 845 C C . ASP A 1 108 ? 3.373 -30.641 -3.16 1 94.5 108 ASP A C 1
ATOM 847 O O . ASP A 1 108 ? 3.971 -30.719 -4.234 1 94.5 108 ASP A O 1
ATOM 851 N N . ILE A 1 109 ? 3.682 -29.875 -2.168 1 96.12 109 ILE A N 1
ATOM 852 C CA . ILE A 1 109 ? 4.965 -29.172 -2.139 1 96.12 109 ILE A CA 1
ATOM 853 C C . ILE A 1 109 ? 5.84 -29.766 -1.028 1 96.12 109 ILE A C 1
ATOM 855 O O . ILE A 1 109 ? 5.367 -29.984 0.088 1 96.12 109 ILE A O 1
ATOM 859 N N . ARG A 1 110 ? 7.035 -30.141 -1.377 1 93.81 110 ARG A N 1
ATOM 860 C CA . ARG A 1 110 ? 8.008 -30.688 -0.433 1 93.81 110 ARG A CA 1
ATOM 861 C C . ARG A 1 110 ? 9.32 -29.922 -0.506 1 93.81 110 ARG A C 1
ATOM 863 O O . ARG A 1 110 ? 9.914 -29.797 -1.581 1 93.81 110 ARG A O 1
ATOM 870 N N . GLU A 1 111 ? 9.727 -29.438 0.692 1 93.25 111 GLU A N 1
ATOM 871 C CA . GL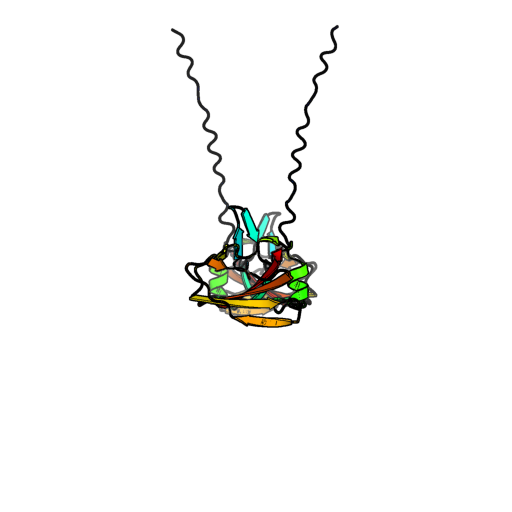U A 1 111 ? 10.961 -28.672 0.768 1 93.25 111 GLU A CA 1
ATOM 872 C C . GLU A 1 111 ? 10.977 -27.531 -0.252 1 93.25 111 GLU A C 1
ATOM 874 O O . GLU A 1 111 ? 11.953 -27.359 -0.98 1 93.25 111 GLU A O 1
ATOM 879 N N . SER A 1 112 ? 9.883 -26.906 -0.546 1 94.62 112 SER A N 1
ATOM 880 C CA . SER A 1 112 ? 9.695 -25.719 -1.383 1 94.62 112 SER A CA 1
ATOM 881 C C . SER A 1 112 ? 9.781 -26.078 -2.863 1 94.62 112 SER A C 1
ATOM 883 O O . SER A 1 112 ? 10.008 -25.203 -3.701 1 94.62 112 SER A O 1
ATOM 885 N N . GLU A 1 113 ? 9.664 -27.422 -3.152 1 96.88 113 GLU A N 1
ATOM 886 C CA . GLU A 1 113 ? 9.75 -27.828 -4.551 1 96.88 113 GLU A CA 1
ATOM 887 C C . GLU A 1 113 ? 8.477 -28.547 -4.992 1 96.88 113 GLU A C 1
ATOM 889 O O . GLU A 1 113 ? 7.875 -29.281 -4.215 1 96.88 113 GLU A O 1
ATOM 894 N N . ILE A 1 114 ? 8.148 -28.297 -6.215 1 98.06 114 ILE A N 1
ATOM 895 C CA . ILE A 1 114 ? 7.121 -29.094 -6.867 1 98.06 114 ILE A CA 1
ATOM 896 C C . ILE A 1 114 ? 7.719 -29.812 -8.078 1 98.06 114 ILE A C 1
ATOM 898 O O . ILE A 1 114 ? 8.75 -29.391 -8.609 1 98.06 114 ILE A O 1
ATOM 902 N N . THR A 1 115 ? 7.051 -30.875 -8.484 1 97.69 115 THR A N 1
ATOM 903 C CA . THR A 1 115 ? 7.438 -31.609 -9.68 1 97.69 115 THR A CA 1
ATOM 904 C C . THR A 1 115 ? 6.402 -31.422 -10.781 1 97.69 115 THR A C 1
ATOM 906 O O . THR A 1 115 ? 5.207 -31.609 -10.555 1 97.69 115 THR A O 1
ATOM 909 N N . LEU A 1 116 ? 6.867 -31.094 -11.891 1 98.12 116 LEU A N 1
ATOM 910 C CA . LEU A 1 116 ? 5.961 -30.875 -13.016 1 98.12 116 LEU A CA 1
ATOM 911 C C . LEU A 1 116 ? 5.391 -32.188 -13.516 1 98.12 116 LEU A C 1
ATOM 913 O O . LEU A 1 116 ? 5.984 -33.25 -13.305 1 98.12 116 LEU A O 1
ATOM 917 N N . PRO A 1 117 ? 4.266 -32.062 -14.234 1 97.69 117 PRO A N 1
ATOM 918 C CA . PRO A 1 117 ? 3.643 -33.25 -14.781 1 97.69 117 PRO A CA 1
ATOM 919 C C . PRO A 1 117 ? 4.523 -33.969 -15.812 1 97.69 117 PRO A C 1
ATOM 921 O O . PRO A 1 117 ? 5.402 -33.344 -16.406 1 97.69 117 PRO A O 1
ATOM 924 N N . THR A 1 118 ? 4.227 -35.25 -15.961 1 97 118 THR A N 1
ATOM 925 C CA . THR A 1 118 ? 4.945 -36.031 -16.969 1 97 118 THR A CA 1
ATOM 926 C C . THR A 1 118 ? 4.219 -35.969 -18.312 1 97 118 THR A C 1
ATOM 928 O O . THR A 1 118 ? 4.766 -36.375 -19.344 1 97 118 THR A O 1
ATOM 931 N N . ASN A 1 119 ? 3.025 -35.406 -18.297 1 96.62 119 ASN A N 1
ATOM 932 C CA . ASN A 1 119 ? 2.287 -35.219 -19.547 1 96.62 119 ASN A CA 1
ATOM 933 C C . ASN A 1 119 ? 2.572 -33.875 -20.172 1 96.62 119 ASN A C 1
ATOM 935 O O . ASN A 1 119 ? 2.607 -32.844 -19.469 1 96.62 119 ASN A O 1
ATOM 939 N N . GLU A 1 120 ? 2.766 -33.875 -21.516 1 97.62 120 GLU A N 1
ATOM 940 C CA . GLU A 1 120 ? 2.922 -32.625 -22.234 1 97.62 120 GLU A CA 1
ATOM 941 C C . GLU A 1 120 ? 1.649 -31.797 -22.172 1 97.62 120 GLU A C 1
ATOM 943 O O . GLU A 1 120 ? 0.549 -32.344 -22.047 1 97.62 120 GLU A O 1
ATOM 948 N N . GLY A 1 121 ? 1.878 -30.453 -22.25 1 98.06 121 GLY A N 1
ATOM 949 C CA . GLY A 1 121 ? 0.72 -29.578 -22.281 1 98.06 121 GLY A CA 1
ATOM 950 C C . GLY A 1 121 ? 0.916 -28.297 -21.5 1 98.06 121 GLY A C 1
ATOM 951 O O . GLY A 1 121 ? 2.006 -28.031 -20.984 1 98.06 121 GLY A O 1
ATOM 952 N N . TYR A 1 122 ? -0.085 -27.516 -21.516 1 98.69 122 TYR A N 1
ATOM 953 C CA . TYR A 1 122 ? -0.113 -26.219 -20.844 1 98.69 122 TYR A CA 1
ATOM 954 C C . TYR A 1 122 ? -0.744 -26.328 -19.469 1 98.69 122 TYR A C 1
ATOM 956 O O . TYR A 1 122 ? -1.799 -26.953 -19.297 1 98.69 122 TYR A O 1
ATOM 964 N N . TYR A 1 123 ? -0.035 -25.734 -18.484 1 98.81 123 TYR A N 1
ATOM 965 C CA . TYR A 1 123 ? -0.5 -25.781 -17.094 1 98.81 123 TYR A CA 1
ATOM 966 C C . TYR A 1 123 ? -0.434 -24.406 -16.453 1 98.81 123 TYR A C 1
ATOM 968 O O . TYR A 1 123 ? 0.534 -23.672 -16.641 1 98.81 123 TYR A O 1
ATOM 976 N N . ILE A 1 124 ? -1.448 -24.047 -15.68 1 98.88 124 ILE A N 1
ATOM 977 C CA . ILE A 1 124 ? -1.464 -22.859 -14.828 1 98.88 124 ILE A CA 1
ATOM 978 C C . ILE A 1 124 ? -1.365 -23.266 -13.359 1 98.88 124 ILE A C 1
ATOM 980 O O . ILE A 1 124 ? -2.057 -24.188 -12.922 1 98.88 124 ILE A O 1
ATOM 984 N N . TYR A 1 125 ? -0.513 -22.641 -12.648 1 98.88 125 TYR A N 1
ATOM 985 C CA . TYR A 1 125 ? -0.351 -22.891 -11.227 1 98.88 125 TYR A CA 1
ATOM 986 C C . TYR A 1 125 ? -0.807 -21.672 -10.406 1 98.88 125 TYR A C 1
ATOM 988 O O . TYR A 1 125 ? -0.471 -20.531 -10.734 1 98.88 125 TYR A O 1
ATOM 996 N N . GLU A 1 126 ? -1.576 -21.875 -9.414 1 98.88 126 GLU A N 1
ATOM 997 C CA . GLU A 1 126 ? -1.942 -20.891 -8.398 1 98.88 126 GLU A CA 1
ATOM 998 C C . GLU A 1 126 ? -1.364 -21.266 -7.035 1 98.88 126 GLU A C 1
ATOM 1000 O O . GLU A 1 126 ? -1.649 -22.344 -6.504 1 98.88 126 GLU A O 1
ATOM 1005 N N . VAL A 1 127 ? -0.522 -20.422 -6.531 1 98.75 127 VAL A N 1
ATOM 1006 C CA . VAL A 1 127 ? 0.102 -20.594 -5.227 1 98.75 127 VAL A CA 1
ATOM 1007 C C . VAL A 1 127 ? -0.572 -19.688 -4.199 1 98.75 127 VAL A C 1
ATOM 1009 O O . VAL A 1 127 ? -0.577 -18.469 -4.355 1 98.75 127 VAL A O 1
ATOM 1012 N N . ASN A 1 128 ? -1.194 -20.234 -3.221 1 98.62 128 ASN A N 1
ATOM 1013 C CA . ASN A 1 128 ? -1.816 -19.484 -2.139 1 98.62 128 ASN A CA 1
ATOM 1014 C C . ASN A 1 128 ? -0.971 -19.516 -0.87 1 98.62 128 ASN A C 1
ATOM 1016 O O . ASN A 1 128 ? -0.739 -20.594 -0.306 1 98.62 128 ASN A O 1
ATOM 1020 N N . ALA A 1 129 ? -0.49 -18.406 -0.502 1 98.56 129 ALA A N 1
ATOM 1021 C CA . ALA A 1 129 ? 0.345 -18.297 0.691 1 98.56 129 ALA A CA 1
ATOM 1022 C C . ALA A 1 129 ? -0.4 -17.594 1.817 1 98.56 129 ALA A C 1
ATOM 1024 O O . ALA A 1 129 ? -1.126 -16.625 1.577 1 98.56 129 ALA A O 1
ATOM 1025 N N . LYS A 1 130 ? -0.222 -18.062 3.002 1 98.62 130 LYS A N 1
ATOM 1026 C CA . LYS A 1 130 ? -0.873 -17.5 4.176 1 98.62 130 LYS A CA 1
ATOM 1027 C C . LYS A 1 130 ? 0.154 -17.078 5.227 1 98.62 130 LYS A C 1
ATOM 1029 O O . LYS A 1 130 ? 1.11 -17.812 5.488 1 98.62 130 LYS A O 1
ATOM 1034 N N . TRP A 1 131 ? 0.061 -15.922 5.785 1 98.38 131 TRP A N 1
ATOM 1035 C CA . TRP A 1 131 ? 0.774 -15.391 6.945 1 98.38 131 TRP A CA 1
ATOM 1036 C C . TRP A 1 131 ? -0.196 -15.039 8.07 1 98.38 131 TRP A C 1
ATOM 1038 O O . TRP A 1 131 ? -1.413 -15.141 7.898 1 98.38 131 TRP A O 1
ATOM 1048 N N . ASN A 1 132 ? 0.368 -14.688 9.156 1 97.94 132 ASN A N 1
ATOM 1049 C CA . ASN A 1 132 ? -0.478 -14.141 10.211 1 97.94 132 ASN A CA 1
ATOM 1050 C C . ASN A 1 132 ? -1.191 -12.867 9.758 1 97.94 132 ASN A C 1
ATOM 1052 O O . ASN A 1 132 ? -2.344 -12.633 10.133 1 97.94 132 ASN A O 1
ATOM 1056 N N . GLU A 1 133 ? -0.545 -12.117 8.891 1 97.31 133 GLU A N 1
ATOM 1057 C CA . GLU A 1 133 ? -1.019 -10.805 8.461 1 97.31 133 GLU A CA 1
ATOM 1058 C C . GLU A 1 133 ? -2.033 -10.93 7.328 1 97.31 133 GLU A C 1
ATOM 1060 O O . GLU A 1 133 ? -2.74 -9.969 7.012 1 97.31 133 GLU A O 1
ATOM 1065 N N . GLY A 1 134 ? -2.023 -12.117 6.723 1 98.12 134 GLY A N 1
ATOM 1066 C CA . GLY A 1 134 ? -2.959 -12.219 5.613 1 98.12 134 GLY A CA 1
ATOM 1067 C C . GLY A 1 134 ? -2.594 -13.312 4.625 1 98.12 134 GLY A C 1
ATOM 1068 O O . GLY A 1 134 ? -1.964 -14.305 4.996 1 98.12 134 GLY A O 1
ATOM 1069 N N . ASN A 1 135 ? -3.088 -13.172 3.461 1 98.69 135 ASN A N 1
ATOM 1070 C CA . ASN A 1 135 ? -2.867 -14.156 2.408 1 98.69 135 ASN A CA 1
ATOM 1071 C C . ASN A 1 135 ? -2.697 -13.492 1.045 1 98.69 135 ASN A C 1
ATOM 1073 O O . ASN A 1 135 ? -3.244 -12.414 0.803 1 98.69 135 ASN A O 1
ATOM 1077 N N . ILE A 1 136 ? -1.927 -14.117 0.219 1 98.44 136 ILE A N 1
ATOM 1078 C CA . ILE A 1 136 ? -1.703 -13.656 -1.148 1 98.44 136 ILE A CA 1
ATOM 1079 C C . ILE A 1 136 ? -1.742 -14.852 -2.102 1 98.44 136 ILE A C 1
ATOM 1081 O O . ILE A 1 136 ? -1.202 -15.914 -1.797 1 98.44 136 ILE A O 1
ATOM 1085 N N . SER A 1 137 ? -2.357 -14.68 -3.232 1 98.5 137 SER A N 1
ATOM 1086 C CA . SER A 1 137 ? -2.305 -15.664 -4.309 1 98.5 137 SER A CA 1
ATOM 1087 C C . SER A 1 137 ? -1.321 -15.242 -5.395 1 98.5 137 SER A C 1
ATOM 1089 O O . SER A 1 137 ? -1.235 -14.062 -5.738 1 98.5 137 SER A O 1
ATOM 1091 N N . TYR A 1 138 ? -0.621 -16.234 -5.914 1 98.5 138 TYR A N 1
ATOM 1092 C CA . TYR A 1 138 ? 0.313 -16.047 -7.02 1 98.5 138 TYR A CA 1
ATOM 1093 C C . TYR A 1 138 ? -0.025 -16.969 -8.188 1 98.5 138 TYR A C 1
ATOM 1095 O O . TYR A 1 138 ? -0.466 -18.094 -7.98 1 98.5 138 TYR A O 1
ATOM 1103 N N . VAL A 1 139 ? 0.287 -16.453 -9.398 1 98.75 139 VAL A N 1
ATOM 1104 C CA . VAL A 1 139 ? -0.027 -17.25 -10.578 1 98.75 139 VAL A CA 1
ATOM 1105 C C . VAL A 1 139 ? 1.181 -17.297 -11.508 1 98.75 139 VAL A C 1
ATOM 1107 O O . VAL A 1 139 ? 1.839 -16.266 -11.727 1 98.75 139 VAL A O 1
ATOM 1110 N N . PHE A 1 140 ? 1.448 -18.469 -12.031 1 98.81 140 PHE A N 1
ATOM 1111 C CA . PHE A 1 140 ? 2.379 -18.656 -13.141 1 98.81 140 PHE A CA 1
ATOM 1112 C C . PHE A 1 140 ? 1.928 -19.812 -14.039 1 98.81 140 PHE A C 1
ATOM 1114 O O . PHE A 1 140 ? 1.014 -20.562 -13.688 1 98.81 140 PHE A O 1
ATOM 1121 N N . ASP A 1 141 ? 2.547 -19.844 -15.227 1 98.88 141 ASP A N 1
ATOM 1122 C CA . ASP A 1 141 ? 2.16 -20.953 -16.109 1 98.88 141 ASP A CA 1
ATOM 1123 C C . ASP A 1 141 ? 3.377 -21.547 -16.812 1 98.88 141 ASP A C 1
ATOM 1125 O O . ASP A 1 141 ? 4.449 -20.938 -16.828 1 98.88 141 ASP A O 1
ATOM 1129 N N . VAL A 1 142 ? 3.17 -22.812 -17.266 1 98.75 142 VAL A N 1
ATOM 1130 C CA . VAL A 1 142 ? 4.238 -23.578 -17.891 1 98.75 142 VAL A CA 1
ATOM 1131 C C . VAL A 1 142 ? 3.695 -24.312 -19.109 1 98.75 142 VAL A C 1
ATOM 1133 O O . VAL A 1 142 ? 2.572 -24.812 -19.094 1 98.75 142 VAL A O 1
ATOM 1136 N N . ASN A 1 143 ? 4.41 -24.297 -20.062 1 98.69 143 ASN A N 1
ATOM 1137 C CA . ASN A 1 143 ? 4.23 -25.219 -21.172 1 98.69 143 ASN A CA 1
ATOM 1138 C C . ASN A 1 143 ? 5.23 -26.375 -21.109 1 98.69 143 ASN A C 1
ATOM 1140 O O . ASN A 1 143 ? 6.441 -26.156 -21.188 1 98.69 143 ASN A O 1
ATOM 1144 N N . ILE A 1 144 ? 4.715 -27.578 -20.953 1 98.06 144 ILE A N 1
ATOM 1145 C CA . ILE A 1 144 ? 5.566 -28.766 -20.828 1 98.06 144 ILE A CA 1
ATOM 1146 C C . ILE A 1 144 ? 5.703 -29.438 -22.203 1 98.06 144 ILE A C 1
ATOM 1148 O O . ILE A 1 144 ? 4.699 -29.734 -22.859 1 98.06 144 ILE A O 1
ATOM 1152 N N . LYS A 1 145 ? 6.918 -29.656 -22.531 1 94.81 145 LYS A N 1
ATOM 1153 C CA . LYS A 1 145 ? 7.223 -30.328 -23.797 1 94.81 145 LYS A CA 1
ATOM 1154 C C . LYS A 1 145 ? 7.785 -31.734 -23.562 1 94.81 145 LYS A C 1
ATOM 1156 O O . LYS A 1 145 ? 8.367 -32 -22.516 1 94.81 145 LYS A O 1
ATOM 1161 N N . MET B 1 1 ? 48.156 21.281 -38.844 1 36.41 1 MET B N 1
ATOM 1162 C CA . MET B 1 1 ? 46.906 21.578 -38.156 1 36.41 1 MET B CA 1
ATOM 1163 C C . MET B 1 1 ? 46.156 20.312 -37.781 1 36.41 1 MET B C 1
ATOM 1165 O O . MET B 1 1 ? 45.625 19.625 -38.625 1 36.41 1 MET B O 1
ATOM 1169 N N . LYS B 1 2 ? 46.781 19.562 -36.75 1 36.97 2 LYS B N 1
ATOM 1170 C CA . LYS B 1 2 ? 46.375 18.328 -36.094 1 36.97 2 LYS B CA 1
ATOM 1171 C C . LYS B 1 2 ? 45 18.453 -35.469 1 36.97 2 LYS B C 1
ATOM 1173 O O . LYS B 1 2 ? 44.781 19.25 -34.562 1 36.97 2 LYS B O 1
ATOM 1178 N N . LYS B 1 3 ? 43.938 18.344 -36.312 1 40.5 3 LYS B N 1
ATOM 1179 C CA . LYS B 1 3 ? 42.531 18.234 -35.906 1 40.5 3 LYS B CA 1
ATOM 1180 C C . LYS B 1 3 ? 42.375 17.125 -34.875 1 40.5 3 LYS B C 1
ATOM 1182 O O . LYS B 1 3 ? 42.625 15.953 -35.156 1 40.5 3 LYS B O 1
ATOM 1187 N N . ILE B 1 4 ? 42.656 17.406 -33.594 1 42.97 4 ILE B N 1
ATOM 1188 C CA . ILE B 1 4 ? 42.344 16.484 -32.469 1 42.97 4 ILE B CA 1
ATOM 1189 C C . ILE B 1 4 ? 40.844 16.188 -32.469 1 42.97 4 ILE B C 1
ATOM 1191 O O . ILE B 1 4 ? 40.031 17.094 -32.375 1 42.97 4 ILE B O 1
ATOM 1195 N N . LEU B 1 5 ? 40.5 15.078 -33.094 1 43.97 5 LEU B N 1
ATOM 1196 C CA . LEU B 1 5 ? 39.188 14.43 -33 1 43.97 5 LEU B CA 1
ATOM 1197 C C . LEU B 1 5 ? 38.812 14.125 -31.547 1 43.97 5 LEU B C 1
ATOM 1199 O O . LEU B 1 5 ? 39.469 13.305 -30.891 1 43.97 5 LEU B O 1
ATOM 1203 N N . ILE B 1 6 ? 38.312 15.117 -30.797 1 44.28 6 ILE B N 1
ATOM 1204 C CA . ILE B 1 6 ? 37.75 14.891 -29.469 1 44.28 6 ILE B CA 1
ATOM 1205 C C . ILE B 1 6 ? 36.5 14.008 -29.594 1 44.28 6 ILE B C 1
ATOM 1207 O O . ILE B 1 6 ? 35.5 14.406 -30.188 1 44.28 6 ILE B O 1
ATOM 1211 N N . LEU B 1 7 ? 36.719 12.719 -29.641 1 39.97 7 LEU B N 1
ATOM 1212 C CA . LEU B 1 7 ? 35.625 11.758 -29.469 1 39.97 7 LEU B CA 1
ATOM 1213 C C . LEU B 1 7 ? 34.938 11.953 -28.125 1 39.97 7 LEU B C 1
ATOM 1215 O O . LEU B 1 7 ? 35.562 11.75 -27.078 1 39.97 7 LEU B O 1
ATOM 1219 N N . ILE B 1 8 ? 33.969 12.859 -28.094 1 42.41 8 ILE B N 1
ATOM 1220 C CA . ILE B 1 8 ? 33.094 12.984 -26.938 1 42.41 8 ILE B CA 1
ATOM 1221 C C . ILE B 1 8 ? 32.281 11.703 -26.781 1 42.41 8 ILE B C 1
ATOM 1223 O O . ILE B 1 8 ? 31.469 11.359 -27.656 1 42.41 8 ILE B O 1
ATOM 1227 N N . LEU B 1 9 ? 32.812 10.711 -26.109 1 39.69 9 LEU B N 1
ATOM 1228 C CA . LEU B 1 9 ? 32.062 9.555 -25.609 1 39.69 9 LEU B CA 1
ATOM 1229 C C . LEU B 1 9 ? 30.875 10 -24.766 1 39.69 9 LEU B C 1
ATOM 1231 O O . LEU B 1 9 ? 31.047 10.523 -23.672 1 39.69 9 LEU B O 1
ATOM 1235 N N . SER B 1 10 ? 29.812 10.344 -25.484 1 37.31 10 SER B N 1
ATOM 1236 C CA . SER B 1 10 ? 28.547 10.531 -24.781 1 37.31 10 SER B CA 1
ATOM 1237 C C . SER B 1 10 ? 28.109 9.25 -24.094 1 37.31 10 SER B C 1
ATOM 1239 O O . SER B 1 10 ? 27.922 8.211 -24.734 1 37.31 10 SER B O 1
ATOM 1241 N N . VAL B 1 11 ? 28.547 8.992 -22.875 1 41.06 11 VAL B N 1
ATOM 1242 C CA . VAL B 1 11 ? 27.984 7.945 -22.031 1 41.06 11 VAL B CA 1
ATOM 1243 C C . VAL B 1 11 ? 26.469 8.117 -21.953 1 41.06 11 VAL B C 1
ATOM 1245 O O . VAL B 1 11 ? 25.984 9.078 -21.344 1 41.06 11 VAL B O 1
ATOM 1248 N N . ILE B 1 12 ? 25.812 7.594 -22.984 1 37.53 12 ILE B N 1
ATOM 1249 C CA . ILE B 1 12 ? 24.359 7.438 -22.859 1 37.53 12 ILE B CA 1
ATOM 1250 C C . ILE B 1 12 ? 24.031 6.551 -21.656 1 37.53 12 ILE B C 1
ATOM 1252 O O . ILE B 1 12 ? 24.328 5.355 -21.672 1 37.53 12 ILE B O 1
ATOM 1256 N N . TYR B 1 13 ? 24.094 7.117 -20.422 1 32.62 13 TYR B N 1
ATOM 1257 C CA . TYR B 1 13 ? 23.484 6.395 -19.312 1 32.62 13 TYR B CA 1
ATOM 1258 C C . TYR B 1 13 ? 22.031 6.086 -19.594 1 32.62 13 TYR B C 1
ATOM 1260 O O . TYR B 1 13 ? 21.172 6.977 -19.531 1 32.62 13 TYR B O 1
ATOM 1268 N N . ILE B 1 14 ? 21.781 5.121 -20.484 1 31.52 14 ILE B N 1
ATOM 1269 C CA . ILE B 1 14 ? 20.422 4.602 -20.531 1 31.52 14 ILE B CA 1
ATOM 1270 C C . ILE B 1 14 ? 20.016 4.105 -19.141 1 31.52 14 ILE B C 1
ATOM 1272 O O . ILE B 1 14 ? 20.531 3.088 -18.656 1 31.52 14 ILE B O 1
ATOM 1276 N N . SER B 1 15 ? 19.797 4.969 -18.203 1 31.25 15 SER B N 1
ATOM 1277 C CA . SER B 1 15 ? 19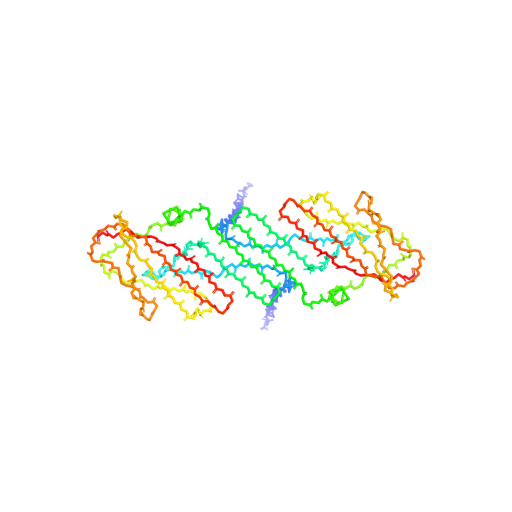.062 4.445 -17.047 1 31.25 15 SER B CA 1
ATOM 1278 C C . SER B 1 15 ? 17.766 3.758 -17.484 1 31.25 15 SER B C 1
ATOM 1280 O O . SER B 1 15 ? 16.875 4.402 -18.016 1 31.25 15 SER B O 1
ATOM 1282 N N . GLY B 1 16 ? 17.922 2.686 -18.156 1 28 16 GLY B N 1
ATOM 1283 C CA . GLY B 1 16 ? 16.703 1.909 -18.281 1 28 16 GLY B CA 1
ATOM 1284 C C . GLY B 1 16 ? 15.898 1.848 -17 1 28 16 GLY B C 1
ATOM 1285 O O . GLY B 1 16 ? 16.328 1.241 -16.016 1 28 16 GLY B O 1
ATOM 1286 N N . CYS B 1 17 ? 15.305 2.965 -16.609 1 30.42 17 CYS B N 1
ATOM 1287 C CA . CYS B 1 17 ? 14.234 2.74 -15.648 1 30.42 17 CYS B CA 1
ATOM 1288 C C . CYS B 1 17 ? 13.508 1.431 -15.93 1 30.42 17 CYS B C 1
ATOM 1290 O O . CYS B 1 17 ? 12.945 1.25 -17.016 1 30.42 17 CYS B O 1
ATOM 1292 N N . ASN B 1 18 ? 14.086 0.234 -15.68 1 30.22 18 ASN B N 1
ATOM 1293 C CA . ASN B 1 18 ? 13.258 -0.963 -15.602 1 30.22 18 ASN B CA 1
ATOM 1294 C C . ASN B 1 18 ? 11.82 -0.625 -15.219 1 30.22 18 ASN B C 1
ATOM 1296 O O . ASN B 1 18 ? 11.586 0.128 -14.273 1 30.22 18 ASN B O 1
ATOM 1300 N N . VAL B 1 19 ? 10.938 -0.563 -16.203 1 29.94 19 VAL B N 1
ATOM 1301 C CA . VAL B 1 19 ? 9.523 -0.777 -15.93 1 29.94 19 VAL B CA 1
ATOM 1302 C C . VAL B 1 19 ? 9.367 -1.777 -14.781 1 29.94 19 VAL B C 1
ATOM 1304 O O . VAL B 1 19 ? 9.609 -2.975 -14.961 1 29.94 19 VAL B O 1
ATOM 1307 N N . LEU B 1 20 ? 10.102 -1.67 -13.688 1 34.09 20 LEU B N 1
ATOM 1308 C CA . LEU B 1 20 ? 9.492 -2.48 -12.641 1 34.09 20 LEU B CA 1
ATOM 1309 C C . LEU B 1 20 ? 8 -2.658 -12.891 1 34.09 20 LEU B C 1
ATOM 1311 O O . LEU B 1 20 ? 7.316 -1.711 -13.289 1 34.09 20 LEU B O 1
ATOM 1315 N N . SER B 1 21 ? 7.539 -3.691 -13.445 1 36.31 21 SER B N 1
ATOM 1316 C CA . SER B 1 21 ? 6.188 -4.234 -13.375 1 36.31 21 SER B CA 1
ATOM 1317 C C . SER B 1 21 ? 5.383 -3.57 -12.258 1 36.31 21 SER B C 1
ATOM 1319 O O . SER B 1 21 ? 5.941 -3.186 -11.227 1 36.31 21 SER B O 1
ATOM 1321 N N . SER B 1 22 ? 4.289 -2.773 -12.539 1 47.06 22 SER B N 1
ATOM 1322 C CA . SER B 1 22 ? 3.229 -2.197 -11.727 1 47.06 22 SER B CA 1
ATOM 1323 C C . SER B 1 22 ? 3.078 -2.949 -10.406 1 47.06 22 SER B C 1
ATOM 1325 O O . SER B 1 22 ? 2.377 -3.963 -10.336 1 47.06 22 SER B O 1
ATOM 1327 N N . PHE B 1 23 ? 4.137 -3.332 -9.844 1 52.97 23 PHE B N 1
ATOM 1328 C CA . PHE B 1 23 ? 3.855 -3.832 -8.5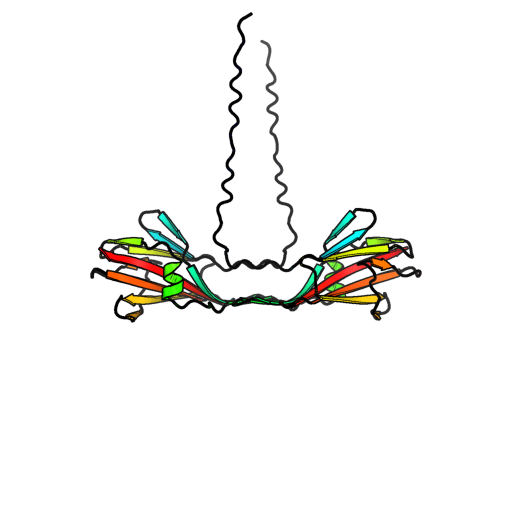 1 52.97 23 PHE B CA 1
ATOM 1329 C C . PHE B 1 23 ? 2.799 -2.977 -7.812 1 52.97 23 PHE B C 1
ATOM 1331 O O . PHE B 1 23 ? 2.674 -1.783 -8.102 1 52.97 23 PHE B O 1
ATOM 1338 N N . ASP B 1 24 ? 1.682 -3.723 -7.488 1 71.88 24 ASP B N 1
ATOM 1339 C CA . ASP B 1 24 ? 0.558 -3.301 -6.656 1 71.88 24 ASP B CA 1
ATOM 1340 C C . ASP B 1 24 ? 1.043 -2.547 -5.418 1 71.88 24 ASP B C 1
ATOM 1342 O O . ASP B 1 24 ? 0.598 -2.822 -4.305 1 71.88 24 ASP B O 1
ATOM 1346 N N . THR B 1 25 ? 2.078 -1.682 -5.602 1 86.25 25 THR B N 1
ATOM 1347 C CA . THR B 1 25 ? 2.516 -0.882 -4.465 1 86.25 25 THR B CA 1
ATOM 1348 C C . THR B 1 25 ? 1.55 0.272 -4.211 1 86.25 25 THR B C 1
ATOM 1350 O O . THR B 1 25 ? 1.05 0.888 -5.152 1 86.25 25 THR B O 1
ATOM 1353 N N . PHE B 1 26 ? 1.292 0.487 -2.967 1 92.31 26 PHE B N 1
ATOM 1354 C CA . PHE B 1 26 ? 0.444 1.6 -2.557 1 92.31 26 PHE B CA 1
ATOM 1355 C C . PHE B 1 26 ? 1.213 2.566 -1.663 1 92.31 26 PHE B C 1
ATOM 1357 O O . PHE B 1 26 ? 1.873 2.148 -0.71 1 92.31 26 PHE B O 1
ATOM 1364 N N . GLU B 1 27 ? 1.172 3.834 -2.059 1 93.38 27 GLU B N 1
ATOM 1365 C CA . GLU B 1 27 ? 1.676 4.941 -1.253 1 93.38 27 GLU B CA 1
ATOM 1366 C C . GLU B 1 27 ? 0.623 6.039 -1.1 1 93.38 27 GLU B C 1
ATOM 1368 O O . GLU B 1 27 ? 0.167 6.609 -2.09 1 93.38 27 GLU B O 1
ATOM 1373 N N . PRO B 1 28 ? 0.271 6.297 0.18 1 95.38 28 PRO B N 1
ATOM 1374 C CA . PRO B 1 28 ? -0.719 7.367 0.339 1 95.38 28 PRO B CA 1
ATOM 1375 C C . PRO B 1 28 ? -0.215 8.719 -0.165 1 95.38 28 PRO B C 1
ATOM 1377 O O . PRO B 1 28 ? 0.988 8.984 -0.122 1 95.38 28 PRO B O 1
ATOM 1380 N N . VAL B 1 29 ? -1.174 9.578 -0.618 1 96.38 29 VAL B N 1
ATOM 1381 C CA . VAL B 1 29 ? -0.841 10.898 -1.132 1 96.38 29 VAL B CA 1
ATOM 1382 C C . VAL B 1 29 ? -0.247 11.758 -0.014 1 96.38 29 VAL B C 1
ATOM 1384 O O . VAL B 1 29 ? -0.812 11.844 1.079 1 96.38 29 VAL B O 1
ATOM 1387 N N . GLU B 1 30 ? 0.791 12.336 -0.333 1 96.25 30 GLU B N 1
ATOM 1388 C CA . GLU B 1 30 ? 1.421 13.211 0.653 1 96.25 30 GLU B CA 1
ATOM 1389 C C . GLU B 1 30 ? 0.839 14.617 0.597 1 96.25 30 GLU B C 1
ATOM 1391 O O . GLU B 1 30 ? 0.369 15.062 -0.454 1 96.25 30 GLU B O 1
ATOM 1396 N N . GLY B 1 31 ? 0.857 15.258 1.754 1 97.5 31 GLY B N 1
ATOM 1397 C CA . GLY B 1 31 ? 0.56 16.672 1.876 1 97.5 31 GLY B CA 1
ATOM 1398 C C . GLY B 1 31 ? 1.674 17.469 2.535 1 97.5 31 GLY B C 1
ATOM 1399 O O . GLY B 1 31 ? 2.365 16.953 3.418 1 97.5 31 GLY B O 1
ATOM 1400 N N . LYS B 1 32 ? 1.81 18.734 2.078 1 97.94 32 LYS B N 1
ATOM 1401 C CA . LYS B 1 32 ? 2.885 19.562 2.609 1 97.94 32 LYS B CA 1
ATOM 1402 C C . LYS B 1 32 ? 2.367 20.938 2.998 1 97.94 32 LYS B C 1
ATOM 1404 O O . LYS B 1 32 ? 1.391 21.438 2.422 1 97.94 32 LYS B O 1
ATOM 1409 N N . ILE B 1 33 ? 3.041 21.5 4.012 1 97.88 33 ILE B N 1
ATOM 1410 C CA . ILE B 1 33 ? 2.906 22.906 4.359 1 97.88 33 ILE B CA 1
ATOM 1411 C C . ILE B 1 33 ? 4.086 23.688 3.795 1 97.88 33 ILE B C 1
ATOM 1413 O O . ILE B 1 33 ? 5.234 23.25 3.869 1 97.88 33 ILE B O 1
ATOM 1417 N N . VAL B 1 34 ? 3.816 24.766 3.215 1 97.38 34 VAL B N 1
ATOM 1418 C CA . VAL B 1 34 ? 4.875 25.641 2.701 1 97.38 34 VAL B CA 1
ATOM 1419 C C . VAL B 1 34 ? 4.848 26.969 3.434 1 97.38 34 VAL B C 1
ATOM 1421 O O . VAL B 1 34 ? 3.812 27.641 3.479 1 97.38 34 VAL B O 1
ATOM 1424 N N . SER B 1 35 ? 5.875 27.266 4.094 1 94.94 35 SER B N 1
ATOM 1425 C CA . SER B 1 35 ? 6.082 28.547 4.762 1 94.94 35 SER B CA 1
ATOM 1426 C C . SER B 1 35 ? 7.457 29.125 4.438 1 94.94 35 SER B C 1
ATOM 1428 O O . SER B 1 35 ? 8.477 28.453 4.617 1 94.94 35 SER B O 1
ATOM 1430 N N . ASP B 1 36 ? 7.531 30.422 3.939 1 91.44 36 ASP B N 1
ATOM 1431 C CA . ASP B 1 36 ? 8.781 31.094 3.602 1 91.44 36 ASP B CA 1
ATOM 1432 C C . ASP B 1 36 ? 9.641 30.219 2.682 1 91.44 36 ASP B C 1
ATOM 1434 O O . ASP B 1 36 ? 10.828 30.031 2.938 1 91.44 36 ASP B O 1
ATOM 1438 N N . ASN B 1 37 ? 9.055 29.516 1.737 1 91.06 37 ASN B N 1
ATOM 1439 C CA . ASN B 1 37 ? 9.68 28.719 0.678 1 91.06 37 ASN B CA 1
ATOM 1440 C C . ASN B 1 37 ? 10.258 27.422 1.217 1 91.06 37 ASN B C 1
ATOM 1442 O O . ASN B 1 37 ? 11.07 26.781 0.551 1 91.06 37 ASN B O 1
ATOM 1446 N N . LYS B 1 38 ? 9.977 27.188 2.453 1 96.75 38 LYS B N 1
ATOM 1447 C CA . LYS B 1 38 ? 10.336 25.891 3.01 1 96.75 38 LYS B CA 1
ATOM 1448 C C . LYS B 1 38 ? 9.133 24.938 3.025 1 96.75 38 LYS B C 1
ATOM 1450 O O . LYS B 1 38 ? 8.016 25.359 3.32 1 96.75 38 LYS B O 1
ATOM 1455 N N . GLU B 1 39 ? 9.477 23.703 2.742 1 97.69 39 GLU B N 1
ATOM 1456 C CA . GLU B 1 39 ? 8.422 22.688 2.701 1 97.69 39 GLU B CA 1
ATOM 1457 C C . GLU B 1 39 ? 8.523 21.734 3.885 1 97.69 39 GLU B C 1
ATOM 1459 O O . GLU B 1 39 ? 9.625 21.312 4.242 1 97.69 39 GLU B O 1
ATOM 1464 N N . TYR B 1 40 ? 7.375 21.438 4.449 1 98.25 40 TYR B N 1
ATOM 1465 C CA . TYR B 1 40 ? 7.27 20.5 5.559 1 98.25 40 TYR B CA 1
ATOM 1466 C C . TYR B 1 40 ? 6.203 19.438 5.285 1 98.25 40 TYR B C 1
ATOM 1468 O O . TYR B 1 40 ? 5.035 19.766 5.07 1 98.25 40 TYR B O 1
ATOM 1476 N N . THR B 1 41 ? 6.543 18.172 5.359 1 97.88 41 THR B N 1
ATOM 1477 C CA . THR B 1 41 ? 5.59 17.109 5.094 1 97.88 41 THR B CA 1
ATOM 1478 C C . THR B 1 41 ? 4.707 16.859 6.316 1 97.88 41 THR B C 1
ATOM 1480 O O . THR B 1 41 ? 5.215 16.641 7.418 1 97.88 41 THR B O 1
ATOM 1483 N N . MET B 1 42 ? 3.432 16.859 6.094 1 98.44 42 MET B N 1
ATOM 1484 C CA . MET B 1 42 ? 2.502 16.594 7.188 1 98.44 42 MET B CA 1
ATOM 1485 C C . MET B 1 42 ? 2.494 15.109 7.543 1 98.44 42 MET B C 1
ATOM 1487 O O . MET B 1 42 ? 2.938 14.273 6.754 1 98.44 42 MET B O 1
ATOM 1491 N N . ILE B 1 43 ? 1.976 14.828 8.727 1 98 43 ILE B N 1
ATOM 1492 C CA . ILE B 1 43 ? 1.85 13.453 9.18 1 98 43 ILE B CA 1
ATOM 1493 C C . ILE B 1 43 ? 0.502 12.883 8.742 1 98 43 ILE B C 1
ATOM 1495 O O . ILE B 1 43 ? -0.542 13.5 8.969 1 98 43 ILE B O 1
ATOM 1499 N N . ILE B 1 44 ? 0.551 11.742 8.125 1 97.62 44 ILE B N 1
ATOM 1500 C CA . ILE B 1 44 ? -0.681 11.094 7.691 1 97.62 44 ILE B CA 1
ATOM 1501 C C . ILE B 1 44 ? -1.356 10.422 8.883 1 97.62 44 ILE B C 1
ATOM 1503 O O . ILE B 1 44 ? -0.71 9.695 9.641 1 97.62 44 ILE B O 1
ATOM 1507 N N . GLY B 1 45 ? -2.58 10.672 9.07 1 97.56 45 GLY B N 1
ATOM 1508 C CA . GLY B 1 45 ? -3.412 10 10.055 1 97.56 45 GLY B CA 1
ATOM 1509 C C . GLY B 1 45 ? -4.199 8.844 9.477 1 97.56 45 GLY B C 1
ATOM 1510 O O . GLY B 1 45 ? -3.621 7.879 8.961 1 97.56 45 GLY B O 1
ATOM 1511 N N . ASP B 1 46 ? -5.582 8.953 9.508 1 97.75 46 ASP B N 1
ATOM 1512 C CA . ASP B 1 46 ? -6.477 7.938 8.961 1 97.75 46 ASP B CA 1
ATOM 1513 C C . ASP B 1 46 ? -6.645 8.109 7.453 1 97.75 46 ASP B C 1
ATOM 1515 O O . ASP B 1 46 ? -6.617 9.227 6.941 1 97.75 46 ASP B O 1
ATOM 1519 N N . PHE B 1 47 ? -6.809 7.004 6.781 1 97.88 47 PHE B N 1
ATOM 1520 C CA . PHE B 1 47 ? -7.242 7.141 5.398 1 97.88 47 PHE B CA 1
ATOM 1521 C C . PHE B 1 47 ? -8.047 5.922 4.957 1 97.88 47 PHE B C 1
ATOM 1523 O O . PHE B 1 47 ? -7.941 4.852 5.562 1 97.88 47 PHE B O 1
ATOM 1530 N N . GLU B 1 48 ? -8.844 6.078 4.012 1 98 48 GLU B N 1
ATOM 1531 C CA . GLU B 1 48 ? -9.562 5.094 3.199 1 98 48 GLU B CA 1
ATOM 1532 C C . GLU B 1 48 ? -9.344 5.348 1.71 1 98 48 GLU B C 1
ATOM 1534 O O . GLU B 1 48 ? -9.523 6.473 1.233 1 98 48 GLU B O 1
ATOM 1539 N N . TRP B 1 49 ? -8.961 4.32 1.019 1 97.44 49 TRP B N 1
ATOM 1540 C CA . TRP B 1 49 ? -8.641 4.465 -0.396 1 97.44 49 TRP B CA 1
ATOM 1541 C C . TRP B 1 49 ? -9.133 3.264 -1.194 1 97.44 49 TRP B C 1
ATOM 1543 O O . TRP B 1 49 ? -8.922 2.115 -0.798 1 97.44 49 TRP B O 1
ATOM 1553 N N . VAL B 1 50 ? -9.844 3.445 -2.201 1 96.94 50 VAL B N 1
ATOM 1554 C CA . VAL B 1 50 ? -10.305 2.398 -3.105 1 96.94 50 VAL B CA 1
ATOM 1555 C C . VAL B 1 50 ? -9.992 2.785 -4.551 1 96.94 50 VAL B C 1
ATOM 1557 O O . VAL B 1 50 ? -10.406 3.842 -5.023 1 96.94 50 VAL B O 1
ATOM 1560 N N . GLU B 1 51 ? -9.234 1.991 -5.211 1 92.81 51 GLU B N 1
ATOM 1561 C CA . GLU B 1 51 ? -8.914 2.184 -6.621 1 92.81 51 GLU B CA 1
ATOM 1562 C C . GLU B 1 51 ? -9.078 0.883 -7.406 1 92.81 51 GLU B C 1
ATOM 1564 O O . GLU B 1 51 ? -8.289 -0.05 -7.238 1 92.81 51 GLU B O 1
ATOM 1569 N N . GLU B 1 52 ? -10.07 0.875 -8.352 1 91.62 52 GLU B N 1
ATOM 1570 C CA . GLU B 1 52 ? -10.312 -0.291 -9.195 1 91.62 52 GLU B CA 1
ATOM 1571 C C . GLU B 1 52 ? -10.445 -1.561 -8.359 1 91.62 52 GLU B C 1
ATOM 1573 O O . GLU B 1 52 ? -11.406 -1.713 -7.602 1 91.62 52 GLU B O 1
ATOM 1578 N N . ASP B 1 53 ? -9.336 -2.352 -8.32 1 94.12 53 ASP B N 1
ATOM 1579 C CA . ASP B 1 53 ? -9.422 -3.656 -7.672 1 94.12 53 ASP B CA 1
ATOM 1580 C C . ASP B 1 53 ? -8.648 -3.66 -6.352 1 94.12 53 ASP B C 1
ATOM 1582 O O . ASP B 1 53 ? -8.445 -4.715 -5.75 1 94.12 53 ASP B O 1
ATOM 1586 N N . PHE B 1 54 ? -8.289 -2.502 -5.93 1 96.25 54 PHE B N 1
ATOM 1587 C CA . PHE B 1 54 ? -7.441 -2.359 -4.75 1 96.25 54 PHE B CA 1
ATOM 1588 C C . PHE B 1 54 ? -8.109 -1.468 -3.709 1 96.25 54 PHE B C 1
ATOM 1590 O O . PHE B 1 54 ? -8.703 -0.443 -4.051 1 96.25 54 PHE B O 1
ATOM 1597 N N . GLU B 1 55 ? -7.98 -1.855 -2.43 1 97.19 55 GLU B N 1
ATOM 1598 C CA . GLU B 1 55 ? -8.438 -1.064 -1.294 1 97.19 55 GLU B CA 1
ATOM 1599 C C . GLU B 1 55 ? -7.387 -1.013 -0.193 1 97.19 55 GLU B C 1
ATOM 1601 O O . GLU B 1 55 ? -6.715 -2.012 0.081 1 97.19 55 GLU B O 1
ATOM 1606 N N . ALA B 1 56 ? -7.203 0.156 0.395 1 96.81 56 ALA B N 1
ATOM 1607 C CA . ALA B 1 56 ? -6.316 0.34 1.541 1 96.81 56 ALA B CA 1
ATOM 1608 C C . ALA B 1 56 ? -6.949 1.262 2.58 1 96.81 56 ALA B C 1
ATOM 1610 O O . ALA B 1 56 ? -7.59 2.256 2.23 1 96.81 56 ALA B O 1
ATOM 1611 N N . ASN B 1 57 ? -6.754 0.893 3.828 1 97.44 57 ASN B N 1
ATOM 1612 C CA . ASN B 1 57 ? -7.27 1.655 4.957 1 97.44 57 ASN B CA 1
ATOM 1613 C C . ASN B 1 57 ? -6.277 1.692 6.113 1 97.44 57 ASN B C 1
ATOM 1615 O O . ASN B 1 57 ? -5.562 0.716 6.355 1 97.44 57 ASN B O 1
ATOM 1619 N N . LYS B 1 58 ? -6.23 2.834 6.727 1 97.5 58 LYS B N 1
ATOM 1620 C CA . LYS B 1 58 ? -5.473 2.982 7.965 1 97.5 58 LYS B CA 1
ATOM 1621 C C . LYS B 1 58 ? -6.297 3.693 9.031 1 97.5 58 LYS B C 1
ATOM 1623 O O . LYS B 1 58 ? -6.926 4.715 8.758 1 97.5 58 LYS B O 1
ATOM 1628 N N . LYS B 1 59 ? -6.352 3.113 10.141 1 97.25 59 LYS B N 1
ATOM 1629 C CA . LYS B 1 59 ? -6.836 3.76 11.359 1 97.25 59 LYS B CA 1
ATOM 1630 C C . LYS B 1 59 ? -5.719 3.904 12.391 1 97.25 59 LYS B C 1
ATOM 1632 O O . LYS B 1 59 ? -5.34 2.93 13.047 1 97.25 59 LYS B O 1
ATOM 1637 N N . SER B 1 60 ? -5.238 5.113 12.531 1 95.88 60 SER B N 1
ATOM 1638 C CA . SER B 1 60 ? -4.062 5.348 13.359 1 95.88 60 SER B CA 1
ATOM 1639 C C . SER B 1 60 ? -4.312 4.938 14.805 1 95.88 60 SER B C 1
ATOM 1641 O O . SER B 1 60 ? -5.387 5.199 15.352 1 95.88 60 SER B O 1
ATOM 1643 N N . ASN B 1 61 ? -3.289 4.387 15.383 1 95.56 61 ASN B N 1
ATOM 1644 C CA . ASN B 1 61 ? -3.348 4.07 16.797 1 95.56 61 ASN B CA 1
ATOM 1645 C C . ASN B 1 61 ? -3.072 5.301 17.656 1 95.56 61 ASN B C 1
ATOM 1647 O O . ASN B 1 61 ? -3.289 5.277 18.875 1 95.56 61 ASN B O 1
ATOM 1651 N N . LEU B 1 62 ? -2.625 6.328 17.047 1 96.69 62 LEU B N 1
ATOM 1652 C CA . LEU B 1 62 ? -2.367 7.586 17.734 1 96.69 62 LEU B CA 1
ATOM 1653 C C . LEU B 1 62 ? -3.551 8.539 17.594 1 96.69 62 LEU B C 1
ATOM 1655 O O . LEU B 1 62 ? -4.203 8.57 16.547 1 96.69 62 LEU B O 1
ATOM 1659 N N . ASP B 1 63 ? -3.756 9.234 18.641 1 96.44 63 ASP B N 1
ATOM 1660 C CA . ASP B 1 63 ? -4.719 10.328 18.516 1 96.44 63 ASP B CA 1
ATOM 1661 C C . ASP B 1 63 ? -4.078 11.555 17.875 1 96.44 63 ASP B C 1
ATOM 1663 O O . ASP B 1 63 ? -2.91 11.523 17.484 1 96.44 63 ASP B O 1
ATOM 1667 N N . LYS B 1 64 ? -4.836 12.547 17.719 1 97.81 64 LYS B N 1
ATOM 1668 C CA . LYS B 1 64 ? -4.391 13.75 17.016 1 97.81 64 LYS B CA 1
ATOM 1669 C C . LYS B 1 64 ? -3.137 14.328 17.672 1 97.81 64 LYS B C 1
ATOM 1671 O O . LYS B 1 64 ? -2.203 14.742 16.984 1 97.81 64 LYS B O 1
ATOM 1676 N N . LYS B 1 65 ? -3.119 14.422 18.938 1 97.81 65 LYS B N 1
ATOM 1677 C CA . LYS B 1 65 ? -1.945 14.922 19.656 1 97.81 65 LYS B CA 1
ATOM 1678 C C . LYS B 1 65 ? -0.733 1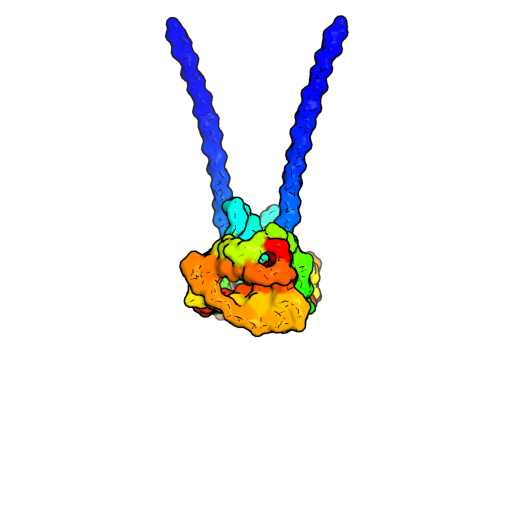4.023 19.406 1 97.81 65 LYS B C 1
ATOM 1680 O O . LYS B 1 65 ? 0.378 14.523 19.203 1 97.81 65 LYS B O 1
ATOM 1685 N N . GLY B 1 66 ? -1.024 12.734 19.516 1 98.06 66 GLY B N 1
ATOM 1686 C CA . GLY B 1 66 ? 0.043 11.797 19.203 1 98.06 66 GLY B CA 1
ATOM 1687 C C . GLY B 1 66 ? 0.609 11.977 17.812 1 98.06 66 GLY B C 1
ATOM 1688 O O . GLY B 1 66 ? 1.823 11.898 17.609 1 98.06 66 GLY B O 1
ATOM 1689 N N . LEU B 1 67 ? -0.215 12.211 16.828 1 98.5 67 LEU B N 1
ATOM 1690 C CA . LEU B 1 67 ? 0.232 12.453 15.461 1 98.5 67 LEU B CA 1
ATOM 1691 C C . LEU B 1 67 ? 1.008 13.766 15.367 1 98.5 67 LEU B C 1
ATOM 1693 O O . LEU B 1 67 ? 2.033 13.844 14.688 1 98.5 67 LEU B O 1
ATOM 1697 N N . ALA B 1 68 ? 0.552 14.758 16.016 1 98.56 68 ALA B N 1
ATOM 1698 C CA . ALA B 1 68 ? 1.241 16.047 16.047 1 98.56 68 ALA B CA 1
ATOM 1699 C C . ALA B 1 68 ? 2.641 15.906 16.625 1 98.56 68 ALA B C 1
ATOM 1701 O O . ALA B 1 68 ? 3.578 16.578 16.188 1 98.56 68 ALA B O 1
ATOM 1702 N N . ASP B 1 69 ? 2.77 15.016 17.609 1 98.19 69 ASP B N 1
ATOM 1703 C CA . ASP B 1 69 ? 4.066 14.797 18.25 1 98.19 69 ASP B CA 1
ATOM 1704 C C . ASP B 1 69 ? 5.07 14.211 17.25 1 98.19 69 ASP B C 1
ATOM 1706 O O . ASP B 1 69 ? 6.281 14.312 17.453 1 98.19 69 ASP B O 1
ATOM 1710 N N . GLU B 1 70 ? 4.586 13.57 16.25 1 97.69 70 GLU B N 1
ATOM 1711 C CA . GLU B 1 70 ? 5.461 13 15.242 1 97.69 70 GLU B CA 1
ATOM 1712 C C . GLU B 1 70 ? 5.922 14.062 14.242 1 97.69 70 GLU B C 1
ATOM 1714 O O . GLU B 1 70 ? 6.848 13.828 13.461 1 97.69 70 GLU B O 1
ATOM 1719 N N . PHE B 1 71 ? 5.266 15.164 14.219 1 98.44 71 PHE B N 1
ATOM 1720 C CA . PHE B 1 71 ? 5.609 16.297 13.359 1 98.44 71 PHE B CA 1
ATOM 1721 C C . PHE B 1 71 ? 6.582 17.234 14.062 1 98.44 71 PHE B C 1
ATOM 1723 O O . PHE B 1 71 ? 6.449 17.484 15.258 1 98.44 71 PHE B O 1
ATOM 1730 N N . ASP B 1 72 ? 7.523 17.766 13.25 1 97.75 72 ASP B N 1
ATOM 1731 C CA . ASP B 1 72 ? 8.383 18.812 13.797 1 97.75 72 ASP B CA 1
ATOM 1732 C C . ASP B 1 72 ? 7.633 20.125 13.914 1 97.75 72 ASP B C 1
ATOM 1734 O O . ASP B 1 72 ? 7.387 20.797 12.906 1 97.75 72 ASP B O 1
ATOM 1738 N N . THR B 1 73 ? 7.363 20.531 15.141 1 98.62 73 THR B N 1
ATOM 1739 C CA . THR B 1 73 ? 6.52 21.688 15.406 1 98.62 73 THR B CA 1
ATOM 1740 C C . THR B 1 73 ? 7.109 22.953 14.758 1 98.62 73 THR B C 1
ATOM 1742 O O . THR B 1 73 ? 8.305 23.219 14.906 1 98.62 73 THR B O 1
ATOM 1745 N N . LEU B 1 74 ? 6.23 23.672 14.078 1 98.56 74 LEU B N 1
ATOM 1746 C CA . LEU B 1 74 ? 6.688 24.922 13.477 1 98.56 74 LEU B CA 1
ATOM 1747 C C . LEU B 1 74 ? 6.582 26.078 14.461 1 98.56 74 LEU B C 1
ATOM 1749 O O . LEU B 1 74 ? 5.578 26.203 15.164 1 98.56 74 LEU B O 1
ATOM 1753 N N . GLU B 1 75 ? 7.625 26.828 14.547 1 98.31 75 GLU B N 1
ATOM 1754 C CA . GLU B 1 75 ? 7.605 28.094 15.273 1 98.31 75 GLU B CA 1
ATOM 1755 C C . GLU B 1 75 ? 7.359 29.281 14.336 1 98.31 75 GLU B C 1
ATOM 1757 O O . GLU B 1 75 ? 8.227 29.625 13.539 1 98.31 75 GLU B O 1
ATOM 1762 N N . LEU B 1 76 ? 6.141 29.891 14.523 1 98.25 76 LEU B N 1
ATOM 1763 C CA . LEU B 1 76 ? 5.773 30.938 13.562 1 98.25 76 LEU B CA 1
ATOM 1764 C C . LEU B 1 76 ? 5.164 32.125 14.273 1 98.25 76 LEU B C 1
ATOM 1766 O O . LEU B 1 76 ? 4.828 32.062 15.453 1 98.25 76 LEU B O 1
ATOM 1770 N N . GLU B 1 77 ? 5.074 33.281 13.531 1 97.56 77 GLU B N 1
ATOM 1771 C CA . GLU B 1 77 ? 4.496 34.5 14.062 1 97.56 77 GLU B CA 1
ATOM 1772 C C . GLU B 1 77 ? 2.984 34.531 13.867 1 97.56 77 GLU B C 1
ATOM 1774 O O . GLU B 1 77 ? 2.455 33.875 12.977 1 97.56 77 GLU B O 1
ATOM 1779 N N . LYS B 1 78 ? 2.41 35.344 14.727 1 97.31 78 LYS B N 1
ATOM 1780 C CA . LYS B 1 78 ? 0.974 35.594 14.602 1 97.31 78 LYS B CA 1
ATOM 1781 C C . LYS B 1 78 ? 0.616 36.062 13.203 1 97.31 78 LYS B C 1
ATOM 1783 O O . LYS B 1 78 ? 1.347 36.875 12.609 1 97.31 78 LYS B O 1
ATOM 1788 N N . GLY B 1 79 ? -0.398 35.469 12.695 1 96.19 79 GLY B N 1
ATOM 1789 C CA . GLY B 1 79 ? -0.928 35.969 11.445 1 96.19 79 GLY B CA 1
ATOM 1790 C C . GLY B 1 79 ? -0.186 35.469 10.227 1 96.19 79 GLY B C 1
ATOM 1791 O O . GLY B 1 79 ? -0.528 35.812 9.094 1 96.19 79 GLY B O 1
ATOM 1792 N N . THR B 1 80 ? 0.787 34.656 10.383 1 96.81 80 THR B N 1
ATOM 1793 C CA . THR B 1 80 ? 1.517 34.062 9.258 1 96.81 80 THR B CA 1
ATOM 1794 C C . THR B 1 80 ? 0.569 33.312 8.328 1 96.81 80 THR B C 1
ATOM 1796 O O . THR B 1 80 ? -0.338 32.625 8.781 1 96.81 80 THR B O 1
ATOM 1799 N N . LYS B 1 81 ? 0.797 33.469 7.043 1 96.56 81 LYS B N 1
ATOM 1800 C CA . LYS B 1 81 ? 0.066 32.688 6.051 1 96.56 81 LYS B CA 1
ATOM 1801 C C . LYS B 1 81 ? 0.817 31.391 5.695 1 96.56 81 LYS B C 1
ATOM 1803 O O . LYS B 1 81 ? 2.031 31.422 5.492 1 96.56 81 LYS B O 1
ATOM 1808 N N . LEU B 1 82 ? 0.071 30.312 5.691 1 98.06 82 LEU B N 1
ATOM 1809 C CA . LEU B 1 82 ? 0.628 29.016 5.32 1 98.06 82 LEU B CA 1
ATOM 1810 C C . LEU B 1 82 ? -0.045 28.484 4.062 1 98.06 82 LEU B C 1
ATOM 1812 O O . LEU B 1 82 ? -1.271 28.516 3.943 1 98.06 82 LEU B O 1
ATOM 1816 N N . LYS B 1 83 ? 0.759 28 3.17 1 97.88 83 LYS B N 1
ATOM 1817 C CA . LYS B 1 83 ? 0.229 27.312 1.997 1 97.88 83 LYS B CA 1
ATOM 1818 C C . LYS B 1 83 ? 0.139 25.812 2.236 1 97.88 83 LYS B C 1
ATOM 1820 O O . LYS B 1 83 ? 1.053 25.203 2.807 1 97.88 83 LYS B O 1
ATOM 1825 N N . ILE B 1 84 ? -0.959 25.188 1.867 1 98 84 ILE B N 1
ATOM 1826 C CA . ILE B 1 84 ? -1.158 23.75 1.934 1 98 84 ILE B CA 1
ATOM 1827 C C . ILE B 1 84 ? -1.145 23.156 0.524 1 98 84 ILE B C 1
ATOM 1829 O O . ILE B 1 84 ? -1.943 23.547 -0.328 1 98 84 ILE B O 1
ATOM 1833 N N . GLU B 1 85 ? -0.232 22.281 0.361 1 97.12 85 GLU B N 1
ATOM 1834 C CA . GLU B 1 85 ? -0.085 21.641 -0.938 1 97.12 85 GLU B CA 1
ATOM 1835 C C . GLU B 1 85 ? -0.32 20.125 -0.831 1 97.12 85 GLU B C 1
ATOM 1837 O O . GLU B 1 85 ? 0.438 19.422 -0.163 1 97.12 85 GLU B O 1
ATOM 1842 N N . ILE B 1 86 ? -1.356 19.609 -1.464 1 96.38 86 ILE B N 1
ATOM 1843 C CA . ILE B 1 86 ? -1.658 18.188 -1.502 1 96.38 86 ILE B CA 1
ATOM 1844 C C . ILE B 1 86 ? -1.684 17.703 -2.951 1 96.38 86 ILE B C 1
ATOM 1846 O O . ILE B 1 86 ? -2.387 18.281 -3.789 1 96.38 86 ILE B O 1
ATOM 1850 N N . ASP B 1 87 ? -0.918 16.688 -3.191 1 90.31 87 ASP B N 1
ATOM 1851 C CA . ASP B 1 87 ? -0.834 16.141 -4.539 1 90.31 87 ASP B CA 1
ATOM 1852 C C . ASP B 1 87 ? -2.154 15.492 -4.953 1 90.31 87 ASP B C 1
ATOM 1854 O O . ASP B 1 87 ? -2.959 15.109 -4.098 1 90.31 87 ASP B O 1
ATOM 1858 N N . GLY B 1 88 ? -2.4 15.469 -6.25 1 91.44 88 GLY B N 1
ATOM 1859 C CA . GLY B 1 88 ? -3.518 14.703 -6.785 1 91.44 88 GLY B CA 1
ATOM 1860 C C . GLY B 1 88 ? -4.812 15.492 -6.832 1 91.44 88 GLY B C 1
ATOM 1861 O O . GLY B 1 88 ? -5.875 14.93 -7.102 1 91.44 88 GLY B O 1
ATOM 1862 N N . SER B 1 89 ? -4.785 16.75 -6.492 1 91.81 89 SER B N 1
ATOM 1863 C CA . SER B 1 89 ? -5.918 17.656 -6.645 1 91.81 89 SER B CA 1
ATOM 1864 C C . SER B 1 89 ? -7.148 17.125 -5.914 1 91.81 89 SER B C 1
ATOM 1866 O O . SER B 1 89 ? -8.133 16.75 -6.543 1 91.81 89 SER B O 1
ATOM 1868 N N . PRO B 1 90 ? -7.227 17.125 -4.633 1 97.69 90 PRO B N 1
ATOM 1869 C CA . PRO B 1 90 ? -8.414 16.672 -3.902 1 97.69 90 PRO B CA 1
ATOM 1870 C C . PRO B 1 90 ? -9.656 17.5 -4.246 1 97.69 90 PRO B C 1
ATOM 1872 O O . PRO B 1 90 ? -9.547 18.672 -4.582 1 97.69 90 PRO B O 1
ATOM 1875 N N . LEU B 1 91 ? -10.805 16.859 -4.129 1 97.69 91 LEU B N 1
ATOM 1876 C CA . LEU B 1 91 ? -12.094 17.484 -4.398 1 97.69 91 LEU B CA 1
ATOM 1877 C C . LEU B 1 91 ? -12.445 18.5 -3.312 1 97.69 91 LEU B C 1
ATOM 1879 O O . LEU B 1 91 ? -13.141 19.484 -3.576 1 97.69 91 LEU B O 1
ATOM 1883 N N . SER B 1 92 ? -12.023 18.156 -2.129 1 97.38 92 SER B N 1
ATOM 1884 C CA . SER B 1 92 ? -12.312 19.062 -1.018 1 97.38 92 SER B CA 1
ATOM 1885 C C . SER B 1 92 ? -11.227 18.969 0.054 1 97.38 92 SER B C 1
ATOM 1887 O O . SER B 1 92 ? -10.555 17.953 0.183 1 97.38 92 SER B O 1
ATOM 1889 N N . LEU B 1 93 ? -11.094 20.109 0.719 1 98 93 LEU B N 1
ATOM 1890 C CA . LEU B 1 93 ? -10.25 20.203 1.903 1 98 93 LEU B CA 1
ATOM 1891 C C . LEU B 1 93 ? -11.023 20.797 3.076 1 98 93 LEU B C 1
ATOM 1893 O O . LEU B 1 93 ? -11.711 21.812 2.924 1 98 93 LEU B O 1
ATOM 1897 N N . LYS B 1 94 ? -11.016 20.078 4.133 1 98.31 94 LYS B N 1
ATOM 1898 C CA . LYS B 1 94 ? -11.539 20.594 5.398 1 98.31 94 LYS B CA 1
ATOM 1899 C C . LYS B 1 94 ? -10.438 20.688 6.449 1 98.31 94 LYS B C 1
ATOM 1901 O O . LYS B 1 94 ? -9.695 19.719 6.664 1 98.31 94 LYS B O 1
ATOM 1906 N N . ILE B 1 95 ? -10.391 21.875 7.137 1 98.75 95 ILE B N 1
ATOM 1907 C CA . ILE B 1 95 ? -9.305 22.062 8.094 1 98.75 95 ILE B CA 1
ATOM 1908 C C . ILE B 1 95 ? -9.875 22.406 9.461 1 98.75 95 ILE B C 1
ATOM 1910 O O . ILE B 1 95 ? -10.727 23.297 9.586 1 98.75 95 ILE B O 1
ATOM 1914 N N . ASN B 1 96 ? -9.43 21.656 10.383 1 98.75 96 ASN B N 1
ATOM 1915 C CA . ASN B 1 96 ? -9.75 21.938 11.781 1 98.75 96 ASN B CA 1
ATOM 1916 C C . ASN B 1 9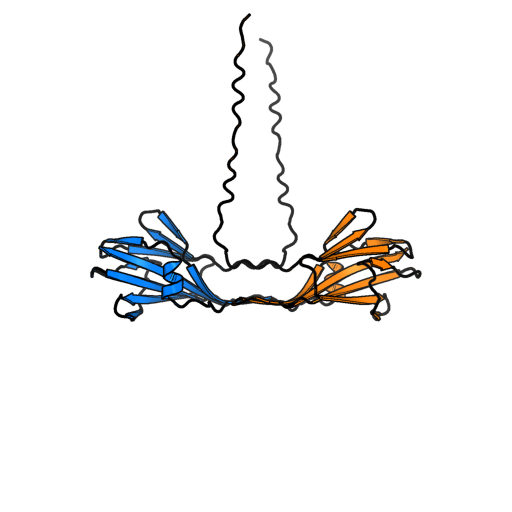6 ? -8.516 22.406 12.547 1 98.75 96 ASN B C 1
ATOM 1918 O O . ASN B 1 96 ? -7.426 21.844 12.383 1 98.75 96 ASN B O 1
ATOM 1922 N N . GLU B 1 97 ? -8.734 23.406 13.32 1 98.75 97 GLU B N 1
ATOM 1923 C CA . GLU B 1 97 ? -7.727 23.938 14.227 1 98.75 97 GLU B CA 1
ATOM 1924 C C . GLU B 1 97 ? -8.078 23.656 15.68 1 98.75 97 GLU B C 1
ATOM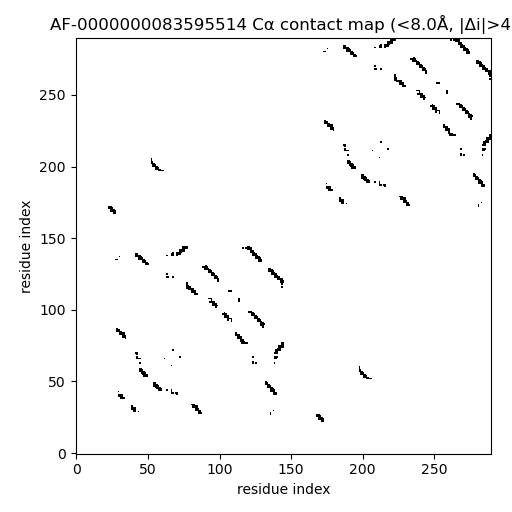 1926 O O . GLU B 1 97 ? -9.211 23.891 16.109 1 98.75 97 GLU B O 1
ATOM 1931 N N . GLU B 1 98 ? -7.133 23.094 16.375 1 98.62 98 GLU B N 1
ATOM 1932 C CA . GLU B 1 98 ? -7.32 22.828 17.797 1 98.62 98 GLU B CA 1
ATOM 1933 C C . GLU B 1 98 ? -6.336 23.625 18.641 1 98.62 98 GLU B C 1
ATOM 1935 O O . GLU B 1 98 ? -5.125 23.516 18.453 1 98.62 98 GLU B O 1
ATOM 1940 N N . SER B 1 99 ? -6.871 24.391 19.562 1 97.81 99 SER B N 1
ATOM 1941 C CA . SER B 1 99 ? -6.027 25.188 20.453 1 97.81 99 SER B CA 1
ATOM 1942 C C . SER B 1 99 ? -5.59 24.375 21.672 1 97.81 99 SER B C 1
ATOM 1944 O O . SER B 1 99 ? -6.023 23.234 21.844 1 97.81 99 SER B O 1
ATOM 1946 N N . GLU B 1 100 ? -4.738 24.938 22.391 1 94.56 100 GLU B N 1
ATOM 1947 C CA . GLU B 1 100 ? -4.133 24.25 23.531 1 94.56 100 GLU B CA 1
ATOM 1948 C C . GLU B 1 100 ? -5.191 23.812 24.547 1 94.56 100 GLU B C 1
ATOM 1950 O O . GLU B 1 100 ? -5.035 22.797 25.203 1 94.56 100 GLU B O 1
ATOM 1955 N N . ASP B 1 101 ? -6.281 24.5 24.641 1 93.44 101 ASP B N 1
ATOM 1956 C CA . ASP B 1 101 ? -7.316 24.188 25.609 1 93.44 101 ASP B CA 1
ATOM 1957 C C . ASP B 1 101 ? -8.266 23.109 25.078 1 93.44 101 ASP B C 1
ATOM 1959 O O . ASP B 1 101 ? -9.234 22.75 25.75 1 93.44 101 ASP B O 1
ATOM 1963 N N . GLY B 1 102 ? -8.086 22.688 23.875 1 94.31 102 GLY B N 1
ATOM 1964 C CA . GLY B 1 102 ? -8.867 21.609 23.297 1 94.31 102 GLY B CA 1
ATOM 1965 C C . GLY B 1 102 ? -10.008 22.094 22.422 1 94.31 102 GLY B C 1
ATOM 1966 O O . GLY B 1 102 ? -10.719 21.297 21.812 1 94.31 102 GLY B O 1
ATOM 1967 N N . SER B 1 103 ? -10.133 23.438 22.391 1 96.62 103 SER B N 1
ATOM 1968 C CA . SER B 1 103 ? -11.172 23.984 21.531 1 96.62 103 SER B CA 1
ATOM 1969 C C . SER B 1 103 ? -10.859 23.719 20.047 1 96.62 103 SER B C 1
ATOM 1971 O O . SER B 1 103 ? -9.734 23.953 19.609 1 96.62 103 SER B O 1
ATOM 1973 N N . VAL B 1 104 ? -11.891 23.188 19.281 1 98 104 VAL B N 1
ATOM 1974 C CA . VAL B 1 104 ? -11.719 22.875 17.859 1 98 104 VAL B CA 1
ATOM 1975 C C . VAL B 1 104 ? -12.602 23.797 17.016 1 98 104 VAL B C 1
ATOM 1977 O O . VAL B 1 104 ? -13.781 23.984 17.328 1 98 104 VAL B O 1
ATOM 1980 N N . LYS B 1 105 ? -12.008 24.422 16.031 1 97.44 105 LYS B N 1
ATOM 1981 C CA . LYS B 1 105 ? -12.789 25.203 15.086 1 97.44 105 LYS B CA 1
ATOM 1982 C C . LYS B 1 105 ? -12.398 24.875 13.648 1 97.44 105 LYS B C 1
ATOM 1984 O O . LYS B 1 105 ? -11.227 24.594 13.367 1 97.44 105 LYS B O 1
ATOM 1989 N N . SER B 1 106 ? -13.375 24.953 12.797 1 98 106 SER B N 1
ATOM 1990 C CA . SER B 1 106 ? -13.125 24.828 11.367 1 98 106 SER B CA 1
ATOM 1991 C C . SER B 1 106 ? -12.609 26.125 10.773 1 98 106 SER B C 1
ATOM 1993 O O . SER B 1 106 ? -13.141 27.203 11.07 1 98 106 SER B O 1
ATOM 1995 N N . ILE B 1 107 ? -11.578 26.016 10 1 96.31 107 ILE B N 1
ATOM 1996 C CA . ILE B 1 107 ? -11.039 27.25 9.43 1 96.31 107 ILE B CA 1
ATOM 1997 C C . ILE B 1 107 ? -11.164 27.219 7.91 1 96.31 107 ILE B C 1
ATOM 1999 O O . ILE B 1 107 ? -11.148 26.141 7.301 1 96.31 107 ILE B O 1
ATOM 2003 N N . ASP B 1 108 ? -11.266 28.438 7.383 1 94.56 108 ASP B N 1
ATOM 2004 C CA . ASP B 1 108 ? -11.422 28.594 5.941 1 94.56 108 ASP B CA 1
ATOM 2005 C C . ASP B 1 108 ? -10.062 28.531 5.238 1 94.56 108 ASP B C 1
ATOM 2007 O O . ASP B 1 108 ? -9.07 29.047 5.746 1 94.56 108 ASP B O 1
ATOM 2011 N N . ILE B 1 109 ? -10.094 27.828 4.141 1 96.19 109 ILE B N 1
ATOM 2012 C CA . ILE B 1 109 ? -8.938 27.812 3.248 1 96.19 109 ILE B CA 1
ATOM 2013 C C . ILE B 1 109 ? -9.281 28.531 1.95 1 96.19 109 ILE B C 1
ATOM 2015 O O . ILE B 1 109 ? -10.359 28.344 1.385 1 96.19 109 ILE B O 1
ATOM 2019 N N . ARG B 1 110 ? -8.461 29.484 1.593 1 93.81 110 ARG B N 1
ATOM 2020 C CA . ARG B 1 110 ? -8.625 30.25 0.362 1 93.81 110 ARG B CA 1
ATOM 2021 C C . ARG B 1 110 ? -7.355 30.203 -0.485 1 93.81 110 ARG B C 1
ATOM 2023 O O . ARG B 1 110 ? -6.27 30.531 -0.005 1 93.81 110 ARG B O 1
ATOM 2030 N N . GLU B 1 111 ? -7.57 29.766 -1.741 1 93.25 111 GLU B N 1
ATOM 2031 C CA . GLU B 1 111 ? -6.441 29.656 -2.66 1 93.25 111 GLU B CA 1
ATOM 2032 C C . GLU B 1 111 ? -5.309 28.828 -2.047 1 93.25 111 GLU B C 1
ATOM 2034 O O . GLU B 1 111 ? -4.148 29.25 -2.078 1 93.25 111 GLU B O 1
ATOM 2039 N N . SER B 1 112 ? -5.57 27.844 -1.273 1 94.62 112 SER B N 1
ATOM 2040 C CA . SER B 1 112 ? -4.656 26.859 -0.694 1 94.62 112 SER B CA 1
ATOM 2041 C C . SER B 1 112 ? -3.883 27.453 0.48 1 94.62 112 SER B C 1
ATOM 2043 O O . SER B 1 112 ? -2.83 26.938 0.86 1 94.62 112 SER B O 1
ATOM 2045 N N . GLU B 1 113 ? -4.41 28.609 0.991 1 96.94 113 GLU B N 1
ATOM 2046 C CA . GLU B 1 113 ? -3.719 29.234 2.111 1 96.94 113 GLU B CA 1
ATOM 2047 C C . GLU B 1 113 ? -4.633 29.344 3.33 1 96.94 113 GLU B C 1
ATOM 2049 O O . GLU B 1 113 ? -5.832 29.594 3.191 1 96.94 113 GLU B O 1
ATOM 2054 N N . ILE B 1 114 ? -4.023 29.188 4.461 1 98.06 114 ILE B N 1
ATOM 2055 C CA . ILE B 1 114 ? -4.688 29.516 5.715 1 98.06 114 ILE B CA 1
ATOM 2056 C C . ILE B 1 114 ? -3.912 30.625 6.43 1 98.06 114 ILE B C 1
ATOM 2058 O O . ILE B 1 114 ? -2.721 30.812 6.176 1 98.06 114 ILE B O 1
ATOM 2062 N N . THR B 1 115 ? -4.598 31.297 7.309 1 97.69 115 THR B N 1
ATOM 2063 C CA . THR B 1 115 ? -3.973 32.312 8.141 1 97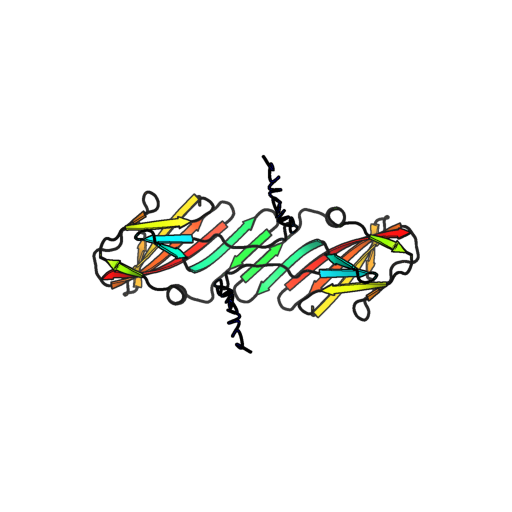.69 115 THR B CA 1
ATOM 2064 C C . THR B 1 115 ? -3.926 31.875 9.602 1 97.69 115 THR B C 1
ATOM 2066 O O . THR B 1 115 ? -4.941 31.453 10.156 1 97.69 115 THR B O 1
ATOM 2069 N N . LEU B 1 116 ? -2.814 31.969 10.156 1 98.12 116 LEU B N 1
ATOM 2070 C CA . LEU B 1 116 ? -2.65 31.547 11.539 1 98.12 116 LEU B CA 1
ATOM 2071 C C . LEU B 1 116 ? -3.338 32.531 12.492 1 98.12 116 LEU B C 1
ATOM 2073 O O . LEU B 1 116 ? -3.555 33.688 12.148 1 98.12 116 LEU B O 1
ATOM 2077 N N . PRO B 1 117 ? -3.592 32 13.695 1 97.75 117 PRO B N 1
ATOM 2078 C CA . PRO B 1 117 ? -4.234 32.875 14.695 1 97.75 117 PRO B CA 1
ATOM 2079 C C . PRO B 1 117 ? -3.367 34.062 15.102 1 97.75 117 PRO B C 1
ATOM 2081 O O . PRO B 1 117 ? -2.143 34 14.945 1 97.75 117 PRO B O 1
ATOM 2084 N N . THR B 1 118 ? -4.062 35.062 15.609 1 97 118 THR B N 1
ATOM 2085 C CA . THR B 1 118 ? -3.342 36.219 16.109 1 97 118 THR B CA 1
ATOM 2086 C C . THR B 1 118 ? -3 36.062 17.594 1 97 118 THR B C 1
ATOM 2088 O O . THR B 1 118 ? -2.221 36.844 18.141 1 97 118 THR B O 1
ATOM 2091 N N . ASN B 1 119 ? -3.553 35.031 18.203 1 96.62 119 ASN B N 1
ATOM 2092 C CA . ASN B 1 119 ? -3.221 34.75 19.594 1 96.62 119 ASN B CA 1
ATOM 2093 C C . ASN B 1 119 ? -2.039 33.781 19.688 1 96.62 119 ASN B C 1
ATOM 2095 O O . ASN B 1 119 ? -1.965 32.812 18.938 1 96.62 119 ASN B O 1
ATOM 2099 N N . GLU B 1 120 ? -1.128 34.094 20.641 1 97.56 120 GLU B N 1
ATOM 2100 C CA . GLU B 1 120 ? -0.019 33.188 20.906 1 97.56 120 GLU B CA 1
ATOM 2101 C C . GLU B 1 120 ? -0.521 31.875 21.469 1 97.56 120 GLU B C 1
ATOM 2103 O O . GLU B 1 120 ? -1.581 31.812 22.094 1 97.56 120 GLU B O 1
ATOM 2108 N N . GLY B 1 121 ? 0.312 30.828 21.188 1 98.06 121 GLY B N 1
ATOM 2109 C CA . GLY B 1 121 ? -0.028 29.531 21.75 1 98.06 121 GLY B CA 1
ATOM 2110 C C . GLY B 1 121 ? 0.224 28.375 20.812 1 98.06 121 GLY B C 1
ATOM 2111 O O . GLY B 1 121 ? 0.761 28.562 19.719 1 98.06 121 GLY B O 1
ATOM 2112 N N . TYR B 1 122 ? -0.086 27.25 21.281 1 98.62 122 TYR B N 1
ATOM 2113 C CA . TYR B 1 122 ? 0.098 25.984 20.562 1 98.62 122 TYR B CA 1
ATOM 2114 C C . TYR B 1 122 ? -1.188 25.562 19.859 1 98.62 122 TYR B C 1
ATOM 2116 O O . TYR B 1 122 ? -2.268 25.594 20.453 1 98.62 122 TYR B O 1
ATOM 2124 N N . TYR B 1 123 ? -1.021 25.203 18.562 1 98.81 123 TYR B N 1
ATOM 2125 C CA . TYR B 1 123 ? -2.17 24.812 17.75 1 98.81 123 TYR B CA 1
ATOM 2126 C C . TYR B 1 123 ? -1.878 23.531 16.984 1 98.81 123 TYR B C 1
ATOM 2128 O O . TYR B 1 123 ? -0.781 23.359 16.438 1 98.81 123 TYR B O 1
ATOM 2136 N N . ILE B 1 124 ? -2.836 22.625 16.891 1 98.94 124 ILE B N 1
ATOM 2137 C CA . ILE B 1 124 ? -2.801 21.438 16.047 1 98.94 124 ILE B CA 1
ATOM 2138 C C . ILE B 1 124 ? -3.795 21.594 14.898 1 98.94 124 ILE B C 1
ATOM 2140 O O . ILE B 1 124 ? -4.941 22.016 15.109 1 98.94 124 ILE B O 1
ATOM 2144 N N . TYR B 1 125 ? -3.354 21.328 13.734 1 98.88 125 TYR B N 1
ATOM 2145 C CA . TYR B 1 125 ? -4.203 21.391 12.555 1 98.88 125 TYR B CA 1
ATOM 2146 C C . TYR B 1 125 ? -4.434 19.984 11.984 1 98.88 125 TYR B C 1
ATOM 2148 O O . TYR B 1 125 ? -3.496 19.203 11.867 1 98.88 125 TYR B O 1
ATOM 2156 N N . GLU B 1 126 ? -5.617 19.641 11.68 1 98.88 126 GLU B N 1
ATOM 2157 C CA . GLU B 1 126 ? -6.008 18.453 10.938 1 98.88 126 GLU B CA 1
ATOM 2158 C C . GLU B 1 126 ? -6.602 18.812 9.578 1 98.88 126 GLU B C 1
ATOM 2160 O O . GLU B 1 126 ? -7.602 19.531 9.508 1 98.88 126 GLU B O 1
ATOM 2165 N N . VAL B 1 127 ? -5.945 18.375 8.547 1 98.75 127 VAL B N 1
ATOM 2166 C CA . VAL B 1 127 ? -6.387 18.609 7.18 1 98.75 127 VAL B CA 1
ATOM 2167 C C . VAL B 1 127 ? -7.016 17.344 6.617 1 98.75 127 VAL B C 1
ATOM 2169 O O . VAL B 1 127 ? -6.363 16.297 6.539 1 98.75 127 VAL B O 1
ATOM 2172 N N . ASN B 1 128 ? -8.273 17.359 6.297 1 98.62 128 ASN B N 1
ATOM 2173 C CA . ASN B 1 128 ? -8.969 16.234 5.691 1 98.62 128 ASN B CA 1
ATOM 2174 C C . ASN B 1 128 ? -9.18 16.453 4.195 1 98.62 128 ASN B C 1
ATOM 2176 O O . ASN B 1 128 ? -9.859 17.406 3.787 1 98.62 128 ASN B O 1
ATOM 2180 N N . ALA B 1 129 ? -8.562 15.648 3.439 1 98.62 129 ALA B N 1
ATOM 2181 C CA . ALA B 1 129 ? -8.664 15.734 1.985 1 98.62 129 ALA B CA 1
ATOM 2182 C C . ALA B 1 129 ? -9.5 14.586 1.42 1 98.62 129 ALA B C 1
ATOM 2184 O O . ALA B 1 129 ? -9.391 13.453 1.883 1 98.62 129 ALA B O 1
ATOM 2185 N N . LYS B 1 130 ? -10.289 14.891 0.453 1 98.62 130 LYS B N 1
ATOM 2186 C CA . LYS B 1 130 ? -11.148 13.898 -0.187 1 98.62 130 LYS B CA 1
ATOM 2187 C C . LYS B 1 130 ? -10.891 13.836 -1.69 1 98.62 130 LYS B C 1
ATOM 2189 O O . LYS B 1 130 ? -10.75 14.875 -2.342 1 98.62 130 LYS B O 1
ATOM 2194 N N . TRP B 1 131 ? -10.742 12.688 -2.256 1 98.38 131 TRP B N 1
ATOM 2195 C CA . TRP B 1 131 ? -10.711 12.367 -3.68 1 98.38 131 TRP B CA 1
ATOM 2196 C C . TRP B 1 131 ? -11.859 11.43 -4.055 1 98.38 131 TRP B C 1
ATOM 2198 O O . TRP B 1 131 ? -12.609 10.984 -3.184 1 98.38 131 TRP B O 1
ATOM 2208 N N . ASN B 1 132 ? -11.961 11.203 -5.309 1 97.94 132 ASN B N 1
ATOM 2209 C CA . ASN B 1 132 ? -12.891 10.172 -5.734 1 97.94 132 ASN B CA 1
ATOM 2210 C C . ASN B 1 132 ? -12.516 8.805 -5.16 1 97.94 132 ASN B C 1
ATOM 2212 O O . ASN B 1 132 ? -13.383 8.008 -4.816 1 97.94 132 ASN B O 1
ATOM 2216 N N . GLU B 1 133 ? -11.234 8.586 -4.988 1 97.31 133 GLU B N 1
ATOM 2217 C CA . GLU B 1 133 ? -10.688 7.297 -4.578 1 97.31 133 GLU B CA 1
ATOM 2218 C C . GLU B 1 133 ? -10.75 7.125 -3.062 1 97.31 133 GLU B C 1
ATOM 2220 O O . GLU B 1 133 ? -10.586 6.016 -2.553 1 97.31 133 GLU B O 1
ATOM 2225 N N . GLY B 1 134 ? -10.938 8.266 -2.383 1 98.19 134 GLY B N 1
ATOM 2226 C CA . GLY B 1 134 ? -10.953 8.109 -0.938 1 98.19 134 GLY B CA 1
ATOM 2227 C C . GLY B 1 134 ? -10.625 9.391 -0.194 1 98.19 134 GLY B C 1
ATOM 2228 O O . GLY B 1 134 ? -10.891 10.492 -0.691 1 98.19 134 GLY B O 1
ATOM 2229 N N . ASN B 1 135 ? -10.195 9.227 0.988 1 98.69 135 ASN B N 1
ATOM 2230 C CA . ASN B 1 135 ? -9.883 10.367 1.85 1 98.69 135 ASN B CA 1
ATOM 2231 C C . ASN B 1 135 ? -8.664 10.086 2.721 1 98.69 135 ASN B C 1
ATOM 2233 O O . ASN B 1 135 ? -8.383 8.938 3.061 1 98.69 135 ASN B O 1
ATOM 2237 N N . ILE B 1 136 ? -7.953 11.125 3.027 1 98.44 136 ILE B N 1
ATOM 2238 C CA . ILE B 1 136 ? -6.789 11.055 3.902 1 98.44 136 ILE B CA 1
ATOM 2239 C C . ILE B 1 136 ? -6.801 12.234 4.871 1 98.44 136 ILE B C 1
ATOM 2241 O O . ILE B 1 136 ? -7.113 13.367 4.484 1 98.44 136 ILE B O 1
ATOM 2245 N N . SER B 1 137 ? -6.461 12 6.098 1 98.5 137 SER B N 1
ATOM 2246 C CA . SER B 1 137 ? -6.242 13.055 7.078 1 98.5 137 SER B CA 1
ATOM 2247 C C . SER B 1 137 ? -4.754 13.32 7.285 1 98.5 137 SER B C 1
ATOM 2249 O O . SER B 1 137 ? -3.951 12.391 7.32 1 98.5 137 SER B O 1
ATOM 2251 N N . TYR B 1 138 ? -4.449 14.578 7.441 1 98.44 138 TYR B N 1
ATOM 2252 C CA . TYR B 1 138 ? -3.09 15.023 7.727 1 98.44 138 TYR B CA 1
ATOM 2253 C C . TYR B 1 138 ? -3.049 15.867 9 1 98.44 138 TYR B C 1
ATOM 2255 O O . TYR B 1 138 ? -3.98 16.625 9.281 1 98.44 138 TYR B O 1
ATOM 2263 N N . VAL B 1 139 ? -1.896 15.766 9.688 1 98.75 139 VAL B N 1
ATOM 2264 C CA . VAL B 1 139 ? -1.774 16.516 10.93 1 98.75 139 VAL B CA 1
ATOM 2265 C C . VAL B 1 139 ? -0.442 17.266 10.961 1 98.75 139 VAL B C 1
ATOM 2267 O O . VAL B 1 139 ? 0.592 16.719 10.578 1 98.75 139 VAL B O 1
ATOM 2270 N N . PHE B 1 140 ? -0.501 18.484 11.406 1 98.81 140 PHE B N 1
ATOM 2271 C CA . PHE B 1 140 ? 0.684 19.266 11.758 1 98.81 140 PHE B CA 1
ATOM 2272 C C . PHE B 1 140 ? 0.392 20.203 12.93 1 98.81 140 PHE B C 1
ATOM 2274 O O . PHE B 1 140 ? -0.766 20.375 13.312 1 98.81 140 PHE B O 1
ATOM 2281 N N . ASP B 1 141 ? 1.477 20.734 13.5 1 98.88 141 ASP B N 1
ATOM 2282 C CA . ASP B 1 141 ? 1.237 21.656 14.609 1 98.88 141 ASP B CA 1
ATOM 2283 C C . ASP B 1 141 ? 2.184 22.844 14.539 1 98.88 141 ASP B C 1
ATOM 2285 O O . ASP B 1 141 ? 3.188 22.812 13.82 1 98.88 141 ASP B O 1
ATOM 2289 N N . VAL B 1 142 ? 1.731 23.922 15.227 1 98.75 142 VAL B N 1
ATOM 2290 C CA . VAL B 1 142 ? 2.455 25.188 15.211 1 98.75 142 VAL B CA 1
ATOM 2291 C C . VAL B 1 142 ? 2.484 25.781 16.625 1 98.75 142 VAL B C 1
ATOM 2293 O O . VAL B 1 142 ? 1.501 25.688 17.359 1 98.75 142 VAL B O 1
ATOM 2296 N N . ASN B 1 143 ? 3.527 26.266 16.953 1 98.62 143 ASN B N 1
ATOM 2297 C CA . ASN B 1 143 ? 3.635 27.188 18.078 1 98.62 143 ASN B CA 1
ATOM 2298 C C . ASN B 1 143 ? 3.732 28.641 17.625 1 98.62 143 ASN B C 1
ATOM 2300 O O . ASN B 1 143 ? 4.684 29.016 16.953 1 98.62 143 ASN B O 1
ATOM 2304 N N . ILE B 1 144 ? 2.748 29.422 18 1 98.06 144 ILE B N 1
ATOM 2305 C CA . ILE B 1 144 ? 2.697 30.812 17.594 1 98.06 144 ILE B CA 1
ATOM 2306 C C . ILE B 1 144 ? 3.285 31.688 18.703 1 98.06 144 ILE B C 1
ATOM 2308 O O . ILE B 1 144 ? 2.885 31.594 19.859 1 98.06 144 ILE B O 1
ATOM 2312 N N . LYS B 1 145 ? 4.184 32.5 18.297 1 94.94 145 LYS B N 1
ATOM 2313 C CA . LYS B 1 145 ? 4.828 33.438 19.219 1 94.94 145 LYS B CA 1
ATOM 2314 C C . LYS B 1 145 ? 4.426 34.875 18.922 1 94.94 145 LYS B C 1
ATOM 2316 O O . LYS B 1 145 ? 4.062 35.219 17.797 1 94.94 145 LYS B O 1
#

Nearest PDB structures (foldseek):
  3l5j-assembly1_A  TM=3.619E-01  e=1.511E-02  Homo sapiens
  3l5i-assembly1_A  TM=3.939E-01  e=8.757E-02  Homo sapiens
  3l5j-assembly2_B  TM=3.847E-01  e=2.165E-01  Homo sapiens
  4y5v-assembly2_I-2  TM=3.006E-01  e=5.352E-01  Homo sapiens
  8dpt-assembly1_D  TM=3.704E-01  e=7.269E+00  Homo sapiens

pLDDT: mean 87.4, std 21.78, range [28.0, 98.94]

Solvent-accessible surface area (backbone atoms only — not comparable to full-atom values): 16468 Å² total; per-residue (Å²): 134,85,80,76,79,76,80,77,78,75,76,77,76,72,71,67,72,68,76,63,70,80,60,80,58,44,67,74,80,60,40,32,40,37,50,97,92,39,80,44,74,47,35,76,52,40,32,41,39,48,53,97,45,36,37,40,37,31,53,54,90,54,54,72,67,56,41,26,66,75,31,83,66,38,81,43,53,50,51,42,66,36,36,55,48,54,65,87,70,54,79,42,78,46,37,37,39,28,41,77,87,65,52,72,44,78,51,75,71,57,97,49,27,37,68,45,56,78,62,68,46,48,36,40,38,40,41,38,36,31,45,95,43,32,36,42,30,31,24,35,36,35,38,30,90,134,86,77,77,80,77,78,76,77,74,77,72,76,72,72,69,73,68,75,66,71,82,62,80,57,43,67,76,81,58,40,30,39,37,49,96,92,38,80,43,75,47,34,76,52,40,34,41,39,47,54,97,44,36,38,39,37,31,53,54,90,55,53,71,67,55,42,26,67,75,31,83,67,39,79,43,52,50,51,42,67,36,35,55,48,54,65,86,68,53,79,42,78,47,38,37,39,28,40,78,88,64,52,72,44,78,52,75,72,55,96,47,28,38,67,44,57,76,62,69,45,48,37,40,38,39,41,39,35,31,45,95,44,32,36,42,31,30,25,34,35,37,37,30,88

Secondary structure (DSSP, 8-state):
-------------------------B-PPPEEEEETTEEEEPEEEEEEEEETTEEEEE--SS-HHHHHHHS--EEE-TT-EEEEEETT--SEEEEEEEETTS-EEEE--BTTEEE--SS-EEEEEEEEEE-SSEEEEEEEEEEE-/-------------------------B-PPPEEEEETTEEEEPEEEEEEEEETTEEEEE--SS-HHHHHHHS--EEE-TT-EEEEEETT--SEEEEEEEETTS-EEEE--BTTEEE--SS-EEEEEEEEEE-SSEEEEEEEEEEE-

Sequence (290 aa):
MKKILILILSVIYISGCNVLSSFDTFEPVEGKIVSDNKEYTMIIGDFEWVEEDFEANKKSNLDKKGLADEFDTLELEKGTKLKIEIDGSPLSLKINEESEDGSVKSIDIRESEITLPTNEGYYIYEVNAKWNEGNISYVFDVNIKMKKILILILSVIYISGCNVLSSFDTFEPVEGKIVSDNKEYTMIIGDFEWVEEDFEANKKSNLDKKGLADEFDTLELEKGTKLKIEIDGSPLSLKINEESEDGSVKSIDIRESEITLPTNEGYYIYEVNAKWNEGNISYVFDVNIK

Radius of gyration: 27.3 Å; Cα contacts (8 Å, |Δi|>4): 568; chains: 2; bounding box: 77×72×64 Å

Organism: NCBI:txid1368476

Foldseek 3Di:
DPPPPPPPPPPPPPPPPPPPPPPPDDDDWWKWKAFPNDIFTFFWAWKWFADDPDTDTDHDPDDQVRRQVVGDAAEEEAFGKIAMDIPPDFPDKWKWKAFPVGDIDTFDDDPRIGTHHNDFGKMKMWIWTHHPGIIIITIYIYGYD/DPPPPPPPPPPPPCPPPPPPDPPPDDDDWWKWKAFPNDIFTFFWAWKWFADDPDTDTDHDPDDQVRRQVVGDAAEEEAFGKIAMDIPPDFPDKWKWKAFPVGDIDTFDDDPRIGTHHNDFGKMKMWIWTHHPGIIIITIYIYGYD